Protein AF-A0A8H6E6Z1-F1 (afdb_monomer)

InterPro domains:
  IPR009770 2-oxoadipate dioxygenase/decarboxylase [PF07063] (102-275)
  IPR009770 2-oxoadipate dioxygenase/decarboxylase [SM01150] (1-277)

Secondary structure (DSSP, 8-state):
-----PPPGGGGS-TTEEEEEEE-SS-TTT---EEEEEEE-GGG-S-HHHHHHHHHHHHT---S-HHHHHHHHHHHHTTT---HHHHHHHHHHHHHHHSSSTT---S----EES-HHHHHHHHHHTT--B-SS-BSSPP-SS-BSEEEEEEE---EEEEEEES---TT-----EEEEEEE---EEEEEEE-BPBPGGGTTS-S-HHHIIIIIHHHS--SHHHHHHTT-B-EEEEESS--SS---PPSSSS-HHHHHHHTTSEEEEEPB--S--S------TT--

Organism: Petromyces alliaceus (NCBI:txid209559)

Foldseek 3Di:
DDPPPDDDLVVQDPPQKDKDKDADPPPCVPDLDMDIDIDGDLVPDPDPVSSVVVVVVLVPDDLADPLLVVLVVVCVVVVNDDDPVSVVVNVVRVVSSQPPDPHHHDQEDEDEDQDVVVVVVVCVVVVWAKFPDWFAEDDALADAAKIKTKTQDDKDKDKDFDDDPDDPDRPRPDIDIDIDRDDIYMYMYWGFYFDPVCVPPDLDRVVCVPPPVVPPDRDPVVCVVVSGTDKDKDQQADDPDDDDDDPDDDDPVVVCVVVSRIDMGGDIHSGDRSRDPPPPVPRD

Mean predicted aligned error: 11.63 Å

Radius of gyration: 24.93 Å; Cα contacts (8 Å, |Δi|>4): 374; chains: 1; bounding box: 57×52×81 Å

Solvent-accessible surface area (backbone atoms only — not comparable to full-atom values): 17312 Å² total; per-residue (Å²): 136,86,80,79,75,78,76,63,82,76,71,67,53,62,79,44,48,48,77,50,75,52,60,61,91,67,60,56,92,81,50,76,68,63,48,80,48,73,45,80,36,54,91,53,48,89,48,66,68,59,26,53,52,50,52,58,56,57,73,70,62,79,62,69,50,72,66,33,55,51,48,49,54,52,16,58,78,49,80,71,42,71,56,70,79,52,43,69,51,39,54,62,41,52,48,58,34,45,32,97,48,103,76,50,50,70,67,62,72,66,55,81,39,97,50,57,66,62,50,50,53,50,39,48,75,72,70,45,60,55,45,92,63,70,37,34,68,76,93,58,88,52,49,53,40,28,34,37,37,49,27,63,66,50,79,46,82,40,75,41,79,41,63,80,81,63,78,100,48,82,66,71,79,45,75,45,82,48,75,42,89,65,33,42,36,39,40,33,25,67,17,26,23,63,27,78,84,51,71,75,58,72,59,45,59,82,72,32,73,81,58,52,54,80,73,44,72,64,42,69,66,57,27,52,76,69,52,40,39,44,65,46,81,42,79,69,39,89,67,95,57,87,87,74,75,67,94,71,94,66,55,59,66,59,49,32,42,76,70,54,32,31,43,78,44,69,34,70,33,86,79,74,58,79,31,53,68,76,83,66,91,79,71,121

Structure (mmCIF, N/CA/C/O backbone):
data_AF-A0A8H6E6Z1-F1
#
_entry.id   AF-A0A8H6E6Z1-F1
#
loop_
_atom_site.group_PDB
_atom_site.id
_atom_site.type_symbol
_atom_site.label_atom_id
_atom_site.label_alt_id
_atom_site.label_comp_id
_atom_site.label_asym_id
_atom_site.label_entity_id
_atom_site.label_seq_id
_atom_site.pdbx_PDB_ins_code
_atom_site.Cartn_x
_atom_site.Cartn_y
_atom_site.Cartn_z
_atom_site.occupancy
_atom_site.B_iso_or_equiv
_atom_site.auth_seq_id
_atom_site.auth_comp_id
_atom_site.auth_asym_id
_atom_site.auth_atom_id
_atom_site.pdbx_PDB_model_num
ATOM 1 N N . MET A 1 1 ? 30.946 -24.256 22.483 1.00 32.03 1 MET A N 1
ATOM 2 C CA . MET A 1 1 ? 30.643 -22.814 22.398 1.00 32.03 1 MET A CA 1
ATOM 3 C C . MET A 1 1 ? 30.241 -22.565 20.961 1.00 32.03 1 MET A C 1
ATOM 5 O O . MET A 1 1 ? 31.092 -22.250 20.144 1.00 32.03 1 MET A O 1
ATOM 9 N N . ASP A 1 2 ? 28.977 -22.847 20.652 1.00 25.08 2 ASP A N 1
ATOM 10 C CA . ASP A 1 2 ? 28.393 -22.553 19.344 1.00 25.08 2 ASP A CA 1
ATOM 11 C C . ASP A 1 2 ? 28.058 -21.068 19.312 1.00 25.08 2 ASP A C 1
ATOM 13 O O . ASP A 1 2 ? 27.151 -20.603 20.000 1.00 25.08 2 ASP A O 1
ATOM 17 N N . THR A 1 3 ? 28.838 -20.306 18.557 1.00 25.09 3 THR A N 1
ATOM 18 C CA . THR A 1 3 ? 28.500 -18.933 18.203 1.00 25.09 3 THR A CA 1
ATOM 19 C C . THR A 1 3 ? 27.601 -18.981 16.979 1.00 25.09 3 THR A C 1
ATOM 21 O O . THR A 1 3 ? 28.071 -18.890 15.846 1.00 25.09 3 THR A O 1
ATOM 24 N N . THR A 1 4 ? 26.302 -19.153 17.212 1.00 27.05 4 THR A N 1
ATOM 25 C CA . THR A 1 4 ? 25.271 -18.868 16.217 1.00 27.05 4 THR A CA 1
ATOM 26 C C . THR A 1 4 ? 25.337 -17.371 15.930 1.00 27.05 4 THR A C 1
ATOM 28 O O . THR A 1 4 ? 24.936 -16.542 16.746 1.00 27.05 4 THR A O 1
ATOM 31 N N . THR A 1 5 ? 25.934 -17.007 14.801 1.00 26.91 5 THR A N 1
ATOM 32 C CA . THR A 1 5 ? 25.917 -15.644 14.282 1.00 26.91 5 THR A CA 1
ATOM 33 C C . THR A 1 5 ? 24.474 -15.302 13.936 1.00 26.91 5 THR A 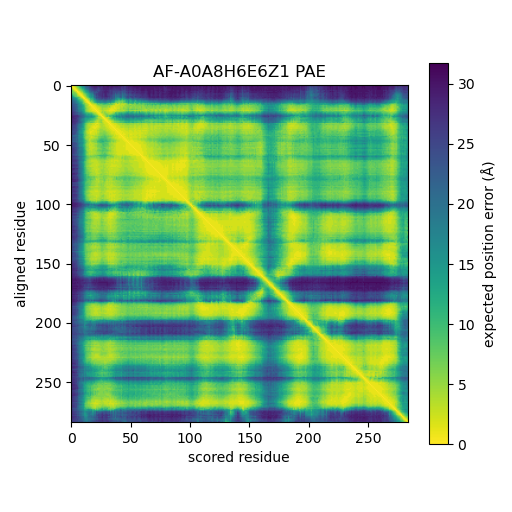C 1
ATOM 35 O O . THR A 1 5 ? 23.902 -15.825 12.982 1.00 26.91 5 THR A O 1
ATOM 38 N N . ALA A 1 6 ? 23.860 -14.460 14.770 1.00 26.92 6 ALA A N 1
ATOM 39 C CA . ALA A 1 6 ? 22.572 -13.854 14.484 1.00 26.92 6 ALA A CA 1
ATOM 40 C C . ALA A 1 6 ? 22.682 -13.126 13.140 1.00 26.92 6 ALA A C 1
ATOM 42 O O . ALA A 1 6 ? 23.500 -12.220 12.976 1.00 26.92 6 ALA A O 1
ATOM 43 N N . THR A 1 7 ? 21.907 -13.580 12.163 1.00 27.55 7 THR A N 1
ATOM 44 C CA . THR A 1 7 ? 21.779 -12.923 10.868 1.00 27.55 7 THR A CA 1
ATOM 45 C C . THR A 1 7 ? 21.080 -11.592 11.116 1.00 27.55 7 THR A C 1
ATOM 47 O O . THR A 1 7 ? 19.976 -11.556 11.653 1.00 27.55 7 THR A O 1
ATOM 50 N N . ASP A 1 8 ? 21.772 -10.498 10.805 1.00 26.42 8 ASP A N 1
ATOM 51 C CA . ASP A 1 8 ? 21.254 -9.138 10.919 1.00 26.42 8 ASP A CA 1
ATOM 52 C C . ASP A 1 8 ? 19.953 -9.013 10.092 1.00 26.42 8 ASP A C 1
ATOM 54 O O . ASP A 1 8 ? 19.973 -9.320 8.891 1.00 26.42 8 ASP A O 1
ATOM 58 N N . PRO A 1 9 ? 18.821 -8.589 10.690 1.00 31.62 9 PRO A N 1
ATOM 59 C CA . PRO A 1 9 ? 17.546 -8.418 9.988 1.00 31.62 9 PRO A CA 1
ATOM 60 C C . PRO A 1 9 ? 17.603 -7.390 8.842 1.00 31.62 9 PRO A C 1
ATOM 62 O O . PRO A 1 9 ? 16.693 -7.334 8.023 1.00 31.62 9 PRO A O 1
ATOM 65 N N . SER A 1 10 ? 18.701 -6.637 8.693 1.00 29.88 10 SER A N 1
ATOM 66 C CA . SER A 1 10 ? 18.950 -5.794 7.514 1.00 29.88 10 SER A CA 1
ATOM 67 C C . SER A 1 10 ? 19.144 -6.569 6.191 1.00 29.88 10 SER A C 1
ATOM 69 O O . SER A 1 10 ? 19.159 -5.962 5.119 1.00 29.88 10 SER A O 1
ATOM 71 N N . THR A 1 11 ? 19.257 -7.903 6.235 1.00 29.70 11 THR A N 1
ATOM 72 C CA . THR A 1 11 ? 19.534 -8.765 5.066 1.00 29.70 11 THR A CA 1
ATOM 73 C C . THR A 1 11 ? 18.322 -9.106 4.186 1.00 29.70 11 THR A C 1
ATOM 75 O O . THR A 1 11 ? 18.491 -9.757 3.156 1.00 29.70 11 THR A O 1
ATOM 78 N N . LEU A 1 12 ? 17.113 -8.641 4.524 1.00 39.03 12 LEU A N 1
ATOM 79 C CA . LEU A 1 12 ? 15.903 -8.833 3.701 1.00 39.03 12 LEU A CA 1
ATOM 80 C C . LEU A 1 12 ? 15.691 -7.752 2.626 1.00 39.03 12 LEU A C 1
ATOM 82 O O . LEU A 1 12 ? 14.763 -7.839 1.822 1.00 39.03 12 LEU A O 1
ATOM 86 N N . VAL A 1 13 ? 16.570 -6.751 2.565 1.00 47.69 13 VAL A N 1
ATOM 87 C CA . VAL A 1 13 ? 16.571 -5.738 1.506 1.00 47.69 13 VAL A CA 1
ATOM 88 C C . VAL A 1 13 ? 17.561 -6.172 0.432 1.00 47.69 13 VAL A C 1
ATOM 90 O O . VAL A 1 13 ? 18.745 -6.330 0.719 1.00 47.69 13 VAL A O 1
ATOM 93 N N . ASP A 1 14 ? 17.088 -6.352 -0.805 1.00 54.38 14 ASP A N 1
ATOM 94 C CA . ASP A 1 14 ? 17.967 -6.525 -1.966 1.00 54.38 14 ASP A CA 1
ATOM 95 C C . ASP A 1 14 ? 19.017 -5.397 -1.962 1.00 54.38 14 ASP A C 1
ATOM 97 O O . ASP A 1 14 ? 18.650 -4.228 -2.134 1.00 54.38 14 ASP A O 1
ATOM 101 N N . PRO A 1 15 ? 20.315 -5.701 -1.754 1.00 60.53 15 PRO A N 1
ATOM 102 C CA . PRO A 1 15 ? 21.340 -4.676 -1.622 1.00 60.53 15 PRO A CA 1
ATOM 103 C C . PRO A 1 15 ? 21.461 -3.823 -2.889 1.00 60.53 15 PRO A C 1
ATOM 105 O O . PRO A 1 15 ? 21.969 -2.704 -2.803 1.00 60.53 15 PRO A O 1
ATOM 108 N N . GLY A 1 16 ? 20.976 -4.321 -4.034 1.00 67.38 16 GLY A N 1
ATOM 109 C CA . GLY A 1 16 ? 20.945 -3.643 -5.324 1.00 67.38 16 GLY A CA 1
ATOM 110 C C . GLY A 1 16 ? 19.930 -2.506 -5.446 1.00 67.38 16 GLY A C 1
ATOM 111 O O . GLY A 1 16 ? 19.985 -1.758 -6.425 1.00 67.38 16 GLY A O 1
ATOM 112 N N . THR A 1 17 ? 19.010 -2.332 -4.489 1.00 74.31 17 THR A N 1
ATOM 113 C CA . THR A 1 17 ? 17.952 -1.317 -4.591 1.00 74.31 17 THR A CA 1
ATOM 114 C C . THR A 1 17 ? 17.630 -0.618 -3.267 1.00 74.31 17 THR A C 1
ATOM 116 O O . THR A 1 17 ? 17.913 -1.109 -2.179 1.00 74.31 17 THR A O 1
ATOM 119 N N . LEU A 1 18 ? 17.050 0.582 -3.357 1.00 77.50 18 LEU A N 1
ATOM 120 C CA . LEU A 1 18 ? 16.461 1.309 -2.229 1.00 77.50 18 LEU A CA 1
ATOM 121 C C . LEU A 1 18 ? 14.990 1.586 -2.540 1.00 77.50 18 LEU A C 1
ATOM 123 O O . LEU A 1 18 ? 14.684 2.120 -3.602 1.00 77.50 18 LEU A O 1
ATOM 127 N N . ARG A 1 19 ? 14.075 1.263 -1.624 1.00 79.44 19 ARG A N 1
ATOM 128 C CA . ARG A 1 19 ? 12.631 1.431 -1.841 1.00 79.44 19 ARG A CA 1
ATOM 129 C C . ARG A 1 19 ? 12.027 2.431 -0.862 1.00 79.44 19 ARG A C 1
ATOM 131 O O . ARG A 1 19 ? 12.362 2.428 0.317 1.00 79.44 19 ARG A O 1
ATOM 138 N N . THR A 1 20 ? 11.105 3.253 -1.353 1.00 84.25 20 THR A N 1
ATOM 139 C CA . THR A 1 20 ? 10.290 4.169 -0.544 1.00 84.25 20 THR A CA 1
ATOM 140 C C . THR A 1 20 ? 8.842 4.195 -1.034 1.00 84.25 20 THR A C 1
ATOM 142 O O . THR A 1 20 ? 8.556 3.781 -2.160 1.00 84.25 20 THR A O 1
ATOM 145 N N . LYS A 1 21 ? 7.916 4.656 -0.187 1.00 84.25 21 LYS A N 1
ATOM 146 C CA . LYS A 1 21 ? 6.491 4.800 -0.504 1.00 84.25 21 LYS A CA 1
ATOM 147 C C . LYS A 1 21 ? 6.108 6.274 -0.484 1.00 84.25 21 LYS A C 1
ATOM 149 O O . LYS A 1 21 ? 6.324 6.954 0.514 1.00 84.25 21 LYS A O 1
ATOM 154 N N . PHE A 1 22 ? 5.497 6.748 -1.563 1.00 85.69 22 PHE A N 1
ATOM 155 C CA . PHE A 1 22 ? 4.847 8.053 -1.611 1.00 85.69 22 PHE A CA 1
ATOM 156 C C . PHE A 1 22 ? 3.350 7.862 -1.393 1.00 85.69 22 PHE A C 1
ATOM 158 O O . PHE A 1 22 ? 2.691 7.184 -2.179 1.00 85.69 22 PHE A O 1
ATOM 165 N N . ALA A 1 23 ? 2.820 8.439 -0.319 1.00 83.00 23 ALA A N 1
ATOM 166 C CA . ALA A 1 23 ? 1.405 8.410 0.026 1.00 83.00 23 ALA A CA 1
ATOM 167 C C . ALA A 1 23 ? 1.025 9.709 0.749 1.00 83.00 23 ALA A C 1
ATOM 169 O O . ALA A 1 23 ? 1.883 10.410 1.292 1.00 83.00 23 ALA A O 1
ATOM 170 N N . LEU A 1 24 ? -0.267 10.026 0.773 1.00 77.31 24 LEU A N 1
ATOM 171 C CA . LEU A 1 24 ? -0.782 11.120 1.587 1.00 77.31 24 LEU A CA 1
ATOM 172 C C . LEU A 1 24 ? -0.700 10.743 3.072 1.00 77.31 24 LEU A C 1
ATOM 174 O O . LEU A 1 24 ? -1.382 9.832 3.525 1.00 77.31 24 LEU A O 1
ATOM 178 N N . ALA A 1 25 ? 0.099 11.480 3.846 1.00 64.88 25 ALA A N 1
ATOM 179 C CA . ALA A 1 25 ? 0.181 11.294 5.299 1.00 64.88 25 ALA A CA 1
ATOM 180 C C . ALA A 1 25 ? -1.074 11.803 6.040 1.00 64.88 25 ALA A C 1
ATOM 182 O O . ALA A 1 25 ? -1.327 11.434 7.184 1.00 64.88 25 ALA A O 1
ATOM 183 N N . MET A 1 26 ? -1.863 12.666 5.394 1.00 55.38 26 MET A N 1
ATOM 184 C CA . MET A 1 26 ? -3.112 13.227 5.910 1.00 55.38 26 MET A CA 1
ATOM 185 C C . MET A 1 26 ? -4.202 13.059 4.849 1.00 55.38 26 MET A C 1
ATOM 187 O O . MET A 1 26 ? -3.923 13.249 3.670 1.00 55.38 26 MET A O 1
ATOM 191 N N . ARG A 1 27 ? -5.448 12.790 5.267 1.00 60.03 27 ARG A N 1
ATOM 192 C CA . ARG A 1 27 ? -6.620 12.539 4.394 1.00 60.03 27 ARG A CA 1
ATOM 193 C C . ARG A 1 27 ? -6.685 11.159 3.716 1.00 60.03 27 ARG A C 1
ATOM 195 O O . ARG A 1 27 ? -7.208 11.032 2.608 1.00 60.03 27 ARG A O 1
ATOM 202 N N . LEU A 1 28 ? -6.209 10.119 4.401 1.00 66.31 28 LEU A N 1
ATOM 203 C CA . LEU A 1 28 ? -6.384 8.720 3.982 1.00 66.31 28 LEU A CA 1
ATOM 204 C C . LEU A 1 28 ? -7.870 8.334 3.811 1.00 66.31 28 LEU A C 1
ATOM 206 O O . LEU A 1 28 ? -8.196 7.454 3.026 1.00 66.31 28 LEU A O 1
ATOM 210 N N . ASP A 1 29 ? -8.789 9.046 4.469 1.00 71.38 29 ASP A N 1
ATOM 211 C CA . ASP A 1 29 ? -10.240 8.897 4.304 1.00 71.38 29 ASP A CA 1
ATOM 212 C C . ASP A 1 29 ? -10.750 9.277 2.903 1.00 71.38 29 ASP A C 1
ATOM 214 O O . ASP A 1 29 ? -11.837 8.854 2.513 1.00 71.38 29 ASP A O 1
ATOM 218 N N . ARG A 1 30 ? -9.986 10.071 2.137 1.00 73.69 30 ARG A N 1
ATOM 219 C CA . ARG A 1 30 ? -10.388 10.547 0.803 1.00 73.69 30 ARG A CA 1
ATOM 220 C C . ARG A 1 30 ? -9.691 9.829 -0.339 1.00 73.69 30 ARG A C 1
ATOM 222 O O . ARG A 1 30 ? -10.307 9.620 -1.380 1.00 73.69 30 ARG A O 1
ATOM 229 N N . ASN A 1 31 ? -8.404 9.526 -0.184 1.00 77.00 31 ASN A N 1
ATOM 230 C CA . ASN A 1 31 ? -7.631 8.846 -1.212 1.00 77.00 31 ASN A CA 1
ATOM 231 C C . ASN A 1 31 ? -6.457 8.082 -0.589 1.00 77.00 31 ASN A C 1
ATOM 233 O O . ASN A 1 31 ? -5.573 8.680 0.021 1.00 77.00 31 ASN A O 1
ATOM 237 N N . LEU A 1 32 ? -6.453 6.765 -0.789 1.00 81.44 32 LEU A N 1
ATOM 238 C CA . LEU A 1 32 ? -5.420 5.838 -0.314 1.00 81.44 32 LEU A CA 1
ATOM 239 C C . LEU A 1 32 ? -4.363 5.530 -1.386 1.00 81.44 32 LEU A C 1
ATOM 241 O O . LEU A 1 32 ? -3.563 4.607 -1.234 1.00 81.44 32 LEU A O 1
ATOM 245 N N . PHE A 1 33 ? -4.369 6.270 -2.497 1.00 86.00 33 PHE A N 1
ATOM 246 C CA . PHE A 1 33 ? -3.405 6.075 -3.566 1.00 86.00 33 PHE A CA 1
ATOM 247 C C . PHE A 1 33 ? -1.984 6.263 -3.044 1.00 86.00 33 PHE A C 1
ATOM 249 O O . PHE A 1 33 ? -1.645 7.257 -2.396 1.00 86.00 33 PHE A O 1
ATOM 256 N N . CYS A 1 34 ? -1.146 5.289 -3.368 1.00 86.06 34 CYS A N 1
ATOM 257 C CA . CYS A 1 34 ? 0.246 5.283 -2.996 1.00 86.06 34 CYS A CA 1
ATOM 258 C C . CYS A 1 34 ? 1.096 4.728 -4.133 1.00 86.06 34 CYS A C 1
ATOM 260 O O . CYS A 1 34 ? 0.664 3.869 -4.900 1.00 86.06 34 CYS A O 1
ATOM 262 N N . VAL A 1 35 ? 2.328 5.218 -4.221 1.00 86.56 35 VAL A N 1
ATOM 263 C CA . VAL A 1 35 ? 3.301 4.778 -5.219 1.00 86.56 35 VAL A CA 1
ATOM 264 C C . VAL A 1 35 ? 4.519 4.235 -4.500 1.00 86.56 35 VAL A C 1
ATOM 266 O O . VAL A 1 35 ? 5.172 4.931 -3.723 1.00 86.56 35 VAL A O 1
ATOM 269 N N . SER A 1 36 ? 4.820 2.968 -4.766 1.00 84.25 36 SER A N 1
ATOM 270 C CA . SER A 1 36 ? 6.080 2.357 -4.363 1.00 84.25 36 SER A CA 1
ATOM 271 C C . SER A 1 36 ? 7.155 2.730 -5.375 1.00 84.25 36 SER A C 1
ATOM 273 O O . SER A 1 36 ? 7.056 2.331 -6.532 1.00 84.25 36 SER A O 1
ATOM 275 N N . THR A 1 37 ? 8.195 3.434 -4.943 1.00 84.19 37 THR A N 1
ATOM 276 C CA . THR A 1 37 ? 9.298 3.843 -5.816 1.00 84.19 37 THR A CA 1
ATOM 277 C C . THR A 1 37 ? 10.575 3.137 -5.396 1.00 84.19 37 THR A C 1
ATOM 279 O O . THR A 1 37 ? 10.998 3.235 -4.243 1.00 84.19 37 THR A O 1
ATOM 282 N N . THR A 1 38 ? 11.197 2.443 -6.345 1.00 83.12 38 THR A N 1
ATOM 283 C CA . THR A 1 38 ? 12.466 1.740 -6.152 1.00 83.12 38 THR A CA 1
ATOM 284 C C . THR A 1 38 ? 13.560 2.438 -6.950 1.00 83.12 38 THR A C 1
ATOM 286 O O . THR A 1 38 ? 13.439 2.615 -8.160 1.00 83.12 38 THR A O 1
ATOM 289 N N . LEU A 1 39 ? 14.633 2.823 -6.269 1.00 85.38 39 LEU A N 1
ATOM 290 C CA . LEU A 1 39 ? 15.848 3.365 -6.855 1.00 85.38 39 LEU A CA 1
ATOM 291 C C . LEU A 1 39 ? 16.867 2.236 -7.030 1.00 85.38 39 LEU A C 1
ATOM 293 O O . LEU A 1 39 ? 17.264 1.596 -6.054 1.00 85.38 39 LEU A O 1
ATOM 297 N N . LEU A 1 40 ? 17.297 2.005 -8.271 1.00 85.56 40 LEU A N 1
ATOM 298 C CA . LEU A 1 40 ? 18.421 1.120 -8.570 1.00 85.56 40 LEU A CA 1
ATOM 299 C C . LEU A 1 40 ? 19.713 1.702 -7.985 1.00 85.56 40 LEU A C 1
ATOM 301 O O . LEU A 1 40 ? 19.942 2.908 -8.083 1.00 85.56 40 LEU A O 1
ATOM 305 N N . ARG A 1 41 ? 20.568 0.839 -7.431 1.00 87.75 41 ARG A N 1
ATOM 306 C CA . ARG A 1 41 ? 21.891 1.174 -6.894 1.00 87.75 41 ARG A CA 1
ATOM 307 C C . ARG A 1 41 ? 22.993 0.518 -7.735 1.00 87.75 41 ARG A C 1
ATOM 309 O O . ARG A 1 41 ? 23.452 -0.572 -7.390 1.00 87.75 41 ARG A O 1
ATOM 316 N N . PRO A 1 42 ? 23.426 1.126 -8.858 1.00 87.88 42 PRO A N 1
ATOM 317 C CA . PRO A 1 42 ? 24.420 0.518 -9.746 1.00 87.88 42 PRO A CA 1
ATOM 318 C C . PRO A 1 42 ? 25.734 0.154 -9.040 1.00 87.88 42 PRO A C 1
ATOM 320 O O . PRO A 1 42 ? 26.401 -0.809 -9.417 1.00 87.88 42 PRO A O 1
ATOM 323 N N . GLU A 1 43 ? 26.104 0.876 -7.980 1.00 86.75 43 GLU A N 1
ATOM 324 C CA . GLU A 1 43 ? 27.294 0.604 -7.169 1.00 86.75 43 GLU A CA 1
ATOM 325 C C . GLU A 1 43 ? 27.254 -0.746 -6.434 1.00 86.75 43 GLU A C 1
ATOM 327 O O . GLU A 1 43 ? 28.278 -1.201 -5.931 1.00 86.75 43 GLU A O 1
ATOM 332 N N . LYS A 1 44 ? 26.083 -1.387 -6.384 1.00 88.75 44 LYS A N 1
ATOM 333 C CA . LYS A 1 44 ? 25.843 -2.689 -5.754 1.00 88.75 44 LYS A CA 1
ATOM 334 C C . LYS A 1 44 ? 25.751 -3.841 -6.756 1.00 88.75 44 LYS A C 1
ATOM 336 O O . LYS A 1 44 ? 25.576 -4.976 -6.338 1.00 88.75 44 LYS A O 1
ATOM 341 N N . LEU A 1 45 ? 25.879 -3.563 -8.056 1.00 86.00 45 LEU A N 1
ATOM 342 C CA . LEU A 1 45 ? 26.003 -4.598 -9.084 1.00 86.00 45 LEU A CA 1
ATOM 343 C C . LEU A 1 45 ? 27.396 -5.228 -9.023 1.00 86.00 45 LEU A C 1
ATOM 345 O O . LEU A 1 45 ? 28.380 -4.494 -8.950 1.00 86.00 45 LEU A O 1
ATOM 349 N N . ASP A 1 46 ? 27.491 -6.554 -9.112 1.00 87.69 46 ASP A N 1
ATOM 350 C CA . ASP A 1 46 ? 28.778 -7.263 -9.032 1.00 87.69 46 ASP A CA 1
ATOM 351 C C . ASP A 1 46 ? 29.665 -7.038 -10.270 1.00 87.69 46 ASP A C 1
ATOM 353 O O . ASP A 1 46 ? 30.881 -6.896 -10.152 1.00 87.69 46 ASP A O 1
ATOM 357 N N . SER A 1 47 ? 29.068 -6.959 -11.467 1.00 91.69 47 SER A N 1
ATOM 358 C CA . SER A 1 47 ? 29.796 -6.714 -12.722 1.00 91.69 47 SER A CA 1
ATOM 359 C C . SER A 1 47 ? 30.052 -5.222 -12.941 1.00 91.69 47 SER A C 1
ATOM 361 O O . SER A 1 47 ? 29.132 -4.397 -12.926 1.00 91.69 47 SER A O 1
ATOM 363 N N . ASN A 1 48 ? 31.315 -4.885 -13.210 1.00 90.12 48 ASN A N 1
ATOM 364 C CA . ASN A 1 48 ? 31.722 -3.525 -13.559 1.00 90.12 48 ASN A CA 1
ATOM 365 C C . ASN A 1 48 ? 31.138 -3.100 -14.912 1.00 90.12 48 ASN A C 1
ATOM 367 O O . ASN A 1 48 ? 30.642 -1.984 -15.041 1.00 90.12 48 ASN A O 1
ATOM 371 N N . GLU A 1 49 ? 31.117 -4.009 -15.884 1.00 90.12 49 GLU A N 1
ATOM 372 C CA . GLU A 1 49 ? 30.564 -3.781 -17.219 1.00 90.12 49 GLU A CA 1
ATOM 373 C C . GLU A 1 49 ? 29.062 -3.475 -17.139 1.00 90.12 49 GLU A C 1
ATOM 375 O O . GLU A 1 49 ? 28.581 -2.508 -17.730 1.00 90.12 49 GLU A O 1
ATOM 380 N N . ALA A 1 50 ? 28.317 -4.254 -16.344 1.00 87.31 50 ALA A N 1
ATOM 381 C CA . ALA A 1 50 ? 26.894 -4.022 -16.108 1.00 87.31 50 ALA A CA 1
ATOM 382 C C . ALA A 1 50 ? 26.636 -2.683 -15.400 1.00 87.31 50 ALA A C 1
ATOM 384 O O . ALA A 1 50 ? 25.663 -1.990 -15.717 1.00 87.31 50 ALA A O 1
ATOM 385 N N . ARG A 1 51 ? 27.512 -2.293 -14.464 1.00 90.56 51 ARG A N 1
ATOM 386 C CA . ARG A 1 51 ? 27.433 -1.003 -13.768 1.00 90.56 51 ARG A CA 1
ATOM 387 C C . ARG A 1 51 ? 27.632 0.170 -14.720 1.00 90.56 51 ARG A C 1
ATOM 389 O O . ARG A 1 51 ? 26.806 1.083 -14.728 1.00 90.56 51 ARG A O 1
ATOM 396 N N . GLU A 1 52 ? 28.690 0.141 -15.524 1.00 91.38 52 GLU A N 1
ATOM 397 C CA . GLU A 1 52 ? 28.978 1.190 -16.507 1.00 91.38 52 GLU A CA 1
ATOM 398 C C . GLU A 1 52 ? 27.863 1.299 -17.546 1.00 91.38 52 GLU A C 1
ATOM 400 O O . GLU A 1 52 ? 27.371 2.397 -17.818 1.00 91.38 52 GLU A O 1
ATOM 405 N N . LEU A 1 53 ? 27.395 0.162 -18.069 1.00 88.19 53 LEU A N 1
ATOM 406 C CA . LEU A 1 53 ? 26.272 0.126 -19.001 1.00 88.19 53 LEU A CA 1
ATOM 407 C C . LEU A 1 53 ? 25.005 0.730 -18.380 1.00 88.19 53 LEU A C 1
ATOM 409 O O . LEU A 1 53 ? 24.354 1.567 -19.006 1.00 88.19 53 LEU A O 1
ATOM 413 N N . SER A 1 54 ? 24.678 0.359 -17.138 1.00 87.75 54 SER A N 1
ATOM 414 C CA . SER A 1 54 ? 23.506 0.883 -16.426 1.00 87.75 54 SER A CA 1
ATOM 415 C C . SER A 1 54 ? 23.577 2.399 -16.255 1.00 87.75 54 SER A C 1
ATOM 417 O O . SER A 1 54 ? 22.612 3.096 -16.568 1.00 87.75 54 SER A O 1
ATOM 419 N N . LEU A 1 55 ? 24.720 2.928 -15.808 1.00 90.81 55 LEU A N 1
ATOM 420 C CA . LEU A 1 55 ? 24.918 4.370 -15.632 1.00 90.81 55 LEU A CA 1
ATOM 421 C C . LEU A 1 55 ? 24.813 5.127 -16.963 1.00 90.81 55 LEU A C 1
ATOM 423 O O . LEU A 1 55 ? 24.132 6.151 -17.028 1.00 90.81 55 LEU A O 1
ATOM 427 N N . ASN A 1 56 ? 25.411 4.594 -18.032 1.00 89.12 56 ASN A N 1
ATOM 428 C CA . ASN A 1 56 ? 25.340 5.185 -19.369 1.00 89.12 56 ASN A CA 1
ATOM 429 C C . ASN A 1 56 ? 23.903 5.232 -19.910 1.00 89.12 56 ASN A C 1
ATOM 431 O O . ASN A 1 56 ? 23.497 6.235 -20.499 1.00 89.12 56 ASN A O 1
ATOM 435 N N . LEU A 1 57 ? 23.117 4.172 -19.700 1.00 85.94 57 LEU A N 1
ATOM 436 C CA . LEU A 1 57 ? 21.712 4.131 -20.115 1.00 85.94 57 LEU A CA 1
ATOM 437 C C . LEU A 1 57 ? 20.842 5.078 -19.283 1.00 85.94 57 LEU A C 1
ATOM 439 O O . LEU A 1 57 ? 20.007 5.786 -19.844 1.00 85.94 57 LEU A O 1
ATOM 443 N N . LEU A 1 58 ? 21.047 5.126 -17.962 1.00 87.50 58 LEU A N 1
ATOM 444 C CA . LEU A 1 58 ? 20.309 6.020 -17.066 1.00 87.50 58 LEU A CA 1
ATOM 445 C C . LEU A 1 58 ? 20.576 7.496 -17.385 1.00 87.50 58 LEU A C 1
ATOM 447 O O . LEU A 1 58 ? 19.631 8.280 -17.429 1.00 87.50 58 LEU A O 1
ATOM 451 N N . ALA A 1 59 ? 21.827 7.865 -17.680 1.00 89.00 59 ALA A N 1
ATOM 452 C CA . ALA A 1 59 ? 22.209 9.241 -18.005 1.00 89.00 59 ALA A CA 1
ATOM 453 C C . ALA A 1 59 ? 21.541 9.780 -19.283 1.00 89.00 59 ALA A C 1
ATOM 455 O O . ALA A 1 59 ? 21.356 10.987 -19.423 1.00 89.00 59 ALA A O 1
ATOM 456 N N . LYS A 1 60 ? 21.159 8.895 -20.213 1.00 85.56 60 LYS A N 1
ATOM 457 C CA . LYS A 1 60 ? 20.496 9.262 -21.474 1.00 85.56 60 LYS A CA 1
ATOM 458 C C . LYS A 1 60 ? 18.969 9.360 -21.358 1.00 85.56 60 LYS A C 1
ATOM 460 O O . LYS A 1 60 ? 18.318 9.796 -22.308 1.00 85.56 60 LYS A O 1
ATOM 465 N N . ARG A 1 61 ? 18.365 8.943 -20.238 1.00 83.56 61 ARG A N 1
ATOM 466 C CA . ARG A 1 61 ? 16.900 8.900 -20.100 1.00 83.56 61 ARG A CA 1
ATOM 467 C C . ARG A 1 61 ? 16.307 10.273 -19.788 1.00 83.56 61 ARG A C 1
ATOM 469 O O . ARG A 1 61 ? 16.718 10.951 -18.854 1.00 83.56 61 ARG A O 1
ATOM 476 N N . LYS A 1 62 ? 15.232 10.612 -20.504 1.00 85.69 62 LYS A N 1
ATOM 477 C CA . LYS A 1 62 ? 14.331 11.728 -20.194 1.00 85.69 62 LYS A CA 1
ATOM 478 C C . LYS A 1 62 ? 12.931 11.176 -19.932 1.00 85.69 62 LYS A C 1
ATOM 480 O O . LYS A 1 62 ? 12.216 10.841 -20.867 1.00 85.69 62 LYS A O 1
ATOM 485 N N . ILE A 1 63 ? 12.571 11.038 -18.656 1.00 88.12 63 ILE A N 1
ATOM 486 C CA . ILE A 1 63 ? 11.332 10.353 -18.232 1.00 88.12 63 ILE A CA 1
ATOM 487 C C . ILE A 1 63 ? 10.149 11.302 -17.989 1.00 88.12 63 ILE A C 1
ATOM 489 O O . ILE A 1 63 ? 9.011 10.862 -17.838 1.00 88.12 63 ILE A O 1
ATOM 493 N N . PHE A 1 64 ? 10.414 12.607 -17.955 1.00 91.88 64 PHE A N 1
ATOM 494 C CA . PHE A 1 64 ? 9.413 13.651 -17.762 1.00 91.88 64 PHE A CA 1
ATOM 495 C C . PHE A 1 64 ? 9.289 14.482 -19.036 1.00 91.88 64 PHE A C 1
ATOM 497 O O . PHE A 1 64 ? 10.298 14.863 -19.640 1.00 91.88 64 PHE A O 1
ATOM 504 N N . THR A 1 65 ? 8.055 14.775 -19.444 1.00 93.00 65 THR A N 1
ATOM 505 C CA . THR A 1 65 ? 7.810 15.680 -20.570 1.00 93.00 65 THR A CA 1
ATOM 506 C C . THR A 1 65 ? 8.194 17.109 -20.187 1.00 93.00 65 THR A C 1
ATOM 508 O O . THR A 1 65 ? 8.137 17.493 -19.016 1.00 93.00 65 THR A O 1
ATOM 511 N N . ASP A 1 66 ? 8.561 17.933 -21.171 1.00 95.75 66 ASP A N 1
ATOM 512 C CA . ASP A 1 66 ? 8.859 19.348 -20.908 1.00 95.75 66 ASP A CA 1
ATOM 513 C C . ASP A 1 66 ? 7.646 20.073 -20.315 1.00 95.75 66 ASP A C 1
ATOM 515 O O . ASP A 1 66 ? 7.795 20.923 -19.437 1.00 95.75 66 ASP A O 1
ATOM 519 N N . LYS A 1 67 ? 6.435 19.672 -20.730 1.00 96.50 67 LYS A N 1
ATOM 520 C CA . LYS A 1 67 ? 5.193 20.233 -20.201 1.00 96.50 67 LYS A CA 1
ATOM 521 C C . LYS A 1 67 ? 4.965 19.862 -18.738 1.00 96.50 67 LYS A C 1
ATOM 523 O O . LYS A 1 67 ? 4.568 20.725 -17.960 1.00 96.50 67 LYS A O 1
ATOM 528 N N . LEU A 1 68 ? 5.258 18.623 -18.342 1.00 96.19 68 LEU A N 1
ATOM 529 C CA . LEU A 1 68 ? 5.192 18.209 -16.940 1.00 96.19 68 LEU A CA 1
ATOM 530 C C . LEU A 1 68 ? 6.155 19.027 -16.073 1.00 96.19 68 LEU A C 1
ATOM 532 O O . LEU A 1 68 ? 5.760 19.534 -15.026 1.00 96.19 68 LEU A O 1
ATOM 536 N N . LEU A 1 69 ? 7.399 19.205 -16.530 1.00 96.75 69 LEU A N 1
ATOM 537 C CA . LEU A 1 69 ? 8.395 20.012 -15.818 1.00 96.75 69 LEU A CA 1
ATOM 538 C C . LEU A 1 69 ? 7.968 21.484 -15.699 1.00 96.75 69 LEU A C 1
ATOM 540 O O . LEU A 1 69 ? 8.217 22.114 -14.674 1.00 96.75 69 LEU A O 1
ATOM 544 N N . GLU A 1 70 ? 7.308 22.040 -16.718 1.00 97.12 70 GLU A N 1
ATOM 545 C CA . GLU A 1 70 ? 6.705 23.376 -16.646 1.00 97.12 70 GLU A CA 1
ATOM 546 C C . GLU A 1 70 ? 5.603 23.439 -15.577 1.00 97.12 70 GLU A C 1
ATOM 548 O O . GLU A 1 70 ? 5.607 24.349 -14.750 1.00 97.12 70 GLU A O 1
ATOM 553 N N . MET A 1 71 ? 4.690 22.461 -15.549 1.00 97.25 71 MET A N 1
ATOM 554 C CA . MET A 1 71 ? 3.609 22.425 -14.556 1.00 97.25 71 MET A CA 1
ATOM 555 C C . MET A 1 71 ? 4.141 22.284 -13.127 1.00 97.25 71 MET A C 1
ATOM 557 O O . MET A 1 71 ? 3.628 22.949 -12.229 1.00 97.25 71 MET A O 1
ATOM 561 N N . LEU A 1 72 ? 5.196 21.489 -12.917 1.00 96.38 72 LEU A N 1
ATOM 562 C CA . LEU A 1 72 ? 5.858 21.369 -11.615 1.00 96.38 72 LEU A CA 1
ATOM 563 C C . LEU A 1 72 ? 6.454 22.705 -11.157 1.00 96.38 72 LEU A C 1
ATOM 565 O O . LEU A 1 72 ? 6.199 23.118 -10.031 1.00 96.38 72 LEU A O 1
ATOM 569 N N . LYS A 1 73 ? 7.142 23.437 -12.044 1.00 97.06 73 LYS A N 1
ATOM 570 C CA . LYS A 1 73 ? 7.664 24.781 -11.728 1.00 97.06 73 LYS A CA 1
ATOM 571 C C . LYS A 1 73 ? 6.553 25.757 -11.348 1.00 97.06 73 LYS A C 1
ATOM 573 O O . LYS A 1 73 ? 6.718 26.557 -10.429 1.00 97.06 73 LYS A O 1
ATOM 578 N N . ILE A 1 74 ? 5.419 25.705 -12.052 1.00 96.25 74 ILE A N 1
ATOM 579 C CA . ILE A 1 74 ? 4.251 26.525 -11.713 1.00 96.25 74 ILE A CA 1
ATOM 580 C C . ILE A 1 74 ? 3.721 26.145 -10.331 1.00 96.25 74 ILE A C 1
ATOM 582 O O . ILE A 1 74 ? 3.448 27.040 -9.536 1.00 96.25 74 ILE A O 1
ATOM 586 N N . ALA A 1 75 ? 3.583 24.848 -10.045 1.00 96.25 75 ALA A N 1
ATOM 587 C CA . ALA A 1 75 ? 3.104 24.374 -8.754 1.00 96.25 75 ALA A CA 1
ATOM 588 C C . ALA A 1 75 ? 4.036 24.820 -7.621 1.00 96.25 75 ALA A C 1
ATOM 590 O O . ALA A 1 75 ? 3.565 25.374 -6.635 1.00 96.25 75 ALA A O 1
ATOM 591 N N . GLU A 1 76 ? 5.353 24.654 -7.771 1.00 96.56 76 GLU A N 1
ATOM 592 C CA . GLU A 1 76 ? 6.363 25.084 -6.793 1.00 96.56 76 GLU A CA 1
ATOM 593 C C . GLU A 1 76 ? 6.292 26.591 -6.518 1.00 96.56 76 GLU A C 1
ATOM 595 O O . GLU A 1 76 ? 6.268 27.008 -5.359 1.00 96.56 76 GLU A O 1
ATOM 600 N N . ALA A 1 77 ? 6.160 27.409 -7.568 1.00 96.38 77 ALA A N 1
ATOM 601 C CA . ALA A 1 77 ? 5.970 28.855 -7.437 1.00 96.38 77 ALA A CA 1
ATOM 602 C C . ALA A 1 77 ? 4.635 29.241 -6.763 1.00 96.38 77 ALA A C 1
ATOM 604 O O . ALA A 1 77 ? 4.478 30.376 -6.318 1.00 96.38 77 ALA A O 1
ATOM 605 N N . GLN A 1 78 ? 3.679 28.310 -6.690 1.00 95.00 78 GLN A N 1
ATOM 606 C CA . GLN A 1 78 ? 2.359 28.461 -6.069 1.00 95.00 78 GLN A CA 1
ATOM 607 C C . GLN A 1 78 ? 2.214 27.610 -4.792 1.00 95.00 78 GLN A C 1
ATOM 609 O O . GLN A 1 78 ? 1.105 27.206 -4.436 1.00 95.00 78 GLN A O 1
ATOM 614 N N . GLU A 1 79 ? 3.323 27.324 -4.096 1.00 93.81 79 GLU A N 1
ATOM 615 C CA . GLU A 1 79 ? 3.355 26.537 -2.849 1.00 93.81 79 GLU A CA 1
ATOM 616 C C . GLU A 1 79 ? 2.746 25.127 -2.989 1.00 93.81 79 GLU A C 1
ATOM 618 O O . GLU A 1 79 ? 2.009 24.645 -2.127 1.00 93.81 79 GLU A O 1
ATOM 623 N N . GLY A 1 80 ? 3.018 24.463 -4.110 1.00 92.12 80 GLY A N 1
ATOM 624 C CA . GLY A 1 80 ? 2.521 23.121 -4.417 1.00 92.12 80 GLY A CA 1
ATOM 625 C C . GLY A 1 80 ? 1.062 23.075 -4.877 1.00 92.12 80 GLY A C 1
ATOM 626 O O . GLY A 1 80 ? 0.457 22.003 -4.860 1.00 92.12 80 GLY A O 1
ATOM 627 N N . ARG A 1 81 ? 0.472 24.211 -5.271 1.00 93.69 81 ARG A N 1
ATOM 628 C CA . ARG A 1 81 ? -0.927 24.290 -5.720 1.00 93.69 81 ARG A CA 1
ATOM 629 C C . ARG A 1 81 ? -1.027 24.507 -7.226 1.00 93.69 81 ARG A C 1
ATOM 631 O O . ARG A 1 81 ? -0.206 25.184 -7.832 1.00 93.69 81 ARG A O 1
ATOM 638 N N . LEU A 1 82 ? -2.081 23.958 -7.821 1.00 95.75 82 LEU A N 1
ATOM 639 C CA . LEU A 1 82 ? -2.472 24.194 -9.209 1.00 95.75 82 LEU A CA 1
ATOM 640 C C . LEU A 1 82 ? -3.961 24.546 -9.252 1.00 95.75 82 LEU A C 1
ATOM 642 O O . LEU A 1 82 ? -4.740 24.054 -8.436 1.00 95.75 82 LEU A O 1
ATOM 646 N N . SER A 1 83 ? -4.354 25.397 -10.202 1.00 96.12 83 SER A N 1
ATOM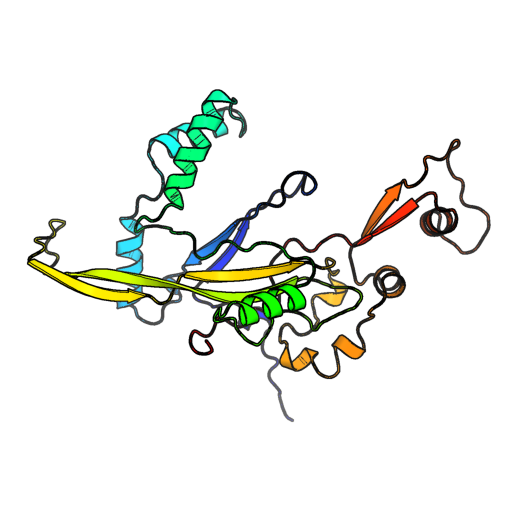 647 C CA . SER A 1 83 ? -5.768 25.582 -10.540 1.00 96.12 83 SER A CA 1
ATOM 648 C C . SER A 1 83 ? -6.319 24.330 -11.221 1.00 96.12 83 SER A C 1
ATOM 650 O O . SER A 1 83 ? -5.557 23.535 -11.770 1.00 96.12 83 SER A O 1
ATOM 652 N N . GLU A 1 84 ? -7.642 24.180 -11.227 1.00 96.19 84 GLU A N 1
ATOM 653 C CA . GLU A 1 84 ? -8.331 23.059 -11.878 1.00 96.19 84 GLU A CA 1
ATOM 654 C C . GLU A 1 84 ? -7.932 22.921 -13.356 1.00 96.19 84 GLU A C 1
ATOM 656 O O . GLU A 1 84 ? -7.450 21.870 -13.764 1.00 96.19 84 GLU A O 1
ATOM 661 N N . GLU A 1 85 ? -7.953 24.024 -14.110 1.00 96.31 85 GLU A N 1
ATOM 662 C CA . GLU A 1 85 ? -7.512 24.068 -15.514 1.00 96.31 85 GLU A CA 1
ATOM 663 C C . GLU A 1 85 ? -6.072 23.558 -15.714 1.00 96.31 85 GLU A C 1
ATOM 665 O O . GLU A 1 85 ? -5.756 22.893 -16.697 1.00 96.31 85 GLU A O 1
ATOM 670 N N . LYS A 1 86 ? -5.162 23.855 -14.775 1.00 95.50 86 LYS A N 1
ATOM 671 C CA . LYS A 1 86 ? -3.774 23.372 -14.851 1.00 95.50 86 LYS A CA 1
ATOM 672 C C . LYS A 1 86 ? -3.653 21.920 -14.404 1.00 95.50 86 LYS A C 1
ATOM 674 O O . LYS A 1 86 ? -2.786 21.210 -14.909 1.00 95.50 86 LYS A O 1
ATOM 679 N N . ALA A 1 87 ? -4.500 21.472 -13.479 1.00 94.94 87 ALA A N 1
ATOM 680 C CA . ALA A 1 87 ? -4.555 20.081 -13.050 1.00 94.94 87 ALA A CA 1
ATOM 681 C C . ALA A 1 87 ? -5.003 1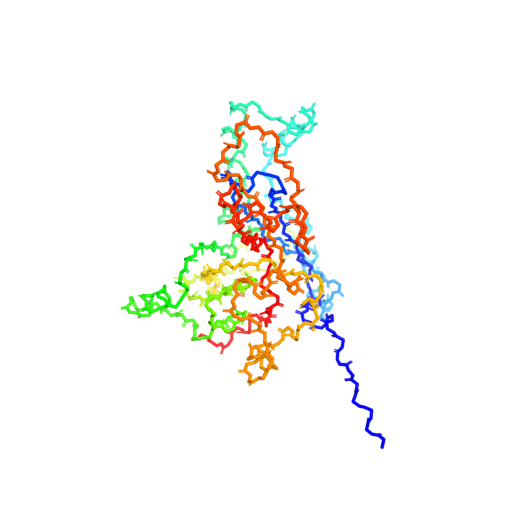9.158 -14.197 1.00 94.94 87 ALA A C 1
ATOM 683 O O . ALA A 1 87 ? -4.420 18.085 -14.366 1.00 94.94 87 ALA A O 1
ATOM 684 N N . GLU A 1 88 ? -5.944 19.612 -15.035 1.00 96.38 88 GLU A N 1
ATOM 685 C CA . GLU A 1 88 ? -6.377 18.902 -16.250 1.00 96.38 88 GLU A CA 1
ATOM 686 C C . GLU A 1 88 ? -5.242 18.688 -17.264 1.00 96.38 88 GLU A C 1
ATOM 688 O O . GLU A 1 88 ? -5.273 17.727 -18.028 1.00 96.38 88 GLU A O 1
ATOM 693 N N . VAL A 1 89 ? -4.206 19.535 -17.244 1.00 96.44 89 VAL A N 1
ATOM 694 C CA . VAL A 1 89 ? -2.984 19.357 -18.049 1.00 96.44 89 VAL A CA 1
ATOM 695 C C . VAL A 1 89 ? -1.942 18.522 -17.304 1.00 96.44 89 VAL A C 1
ATOM 697 O O . VAL A 1 89 ? -1.321 17.631 -17.881 1.00 96.44 89 VAL A O 1
ATOM 700 N N . PHE A 1 90 ? -1.742 18.795 -16.015 1.00 96.62 90 PHE A N 1
ATOM 701 C CA . PHE A 1 90 ? -0.736 18.133 -15.190 1.00 96.62 90 PHE A CA 1
ATOM 702 C C . PHE A 1 90 ? -0.954 16.620 -15.103 1.00 96.62 90 PHE A C 1
ATOM 704 O O . PHE A 1 90 ? 0.001 15.866 -15.279 1.00 96.62 90 PHE A O 1
ATOM 711 N N . VAL A 1 91 ? -2.191 16.168 -14.863 1.00 94.62 91 VAL A N 1
ATOM 712 C CA . VAL A 1 91 ? -2.489 14.741 -14.659 1.00 94.62 91 VAL A CA 1
ATOM 713 C C . VAL A 1 91 ? -2.166 13.907 -15.911 1.00 94.62 91 VAL A C 1
ATOM 715 O O . VAL A 1 91 ? -1.386 12.961 -15.784 1.00 94.62 91 VAL A O 1
ATOM 718 N N . PRO A 1 92 ? -2.654 14.234 -17.126 1.00 94.12 92 PRO A N 1
ATOM 719 C CA . PRO A 1 92 ? -2.277 13.500 -18.334 1.00 94.12 92 PRO A CA 1
ATOM 720 C C . PRO A 1 92 ? -0.778 13.548 -18.646 1.00 94.12 92 PRO A C 1
ATOM 722 O O . PRO A 1 92 ? -0.216 12.542 -19.072 1.00 94.12 92 PRO A O 1
ATOM 725 N N . GLU A 1 93 ? -0.110 14.686 -18.429 1.00 94.12 93 GLU A N 1
ATOM 726 C CA . GLU A 1 93 ? 1.340 14.796 -18.642 1.00 94.12 93 GLU A CA 1
ATOM 727 C C . GLU A 1 93 ? 2.142 13.946 -17.646 1.00 94.12 93 GLU A C 1
ATOM 729 O O . GLU A 1 93 ? 3.115 13.305 -18.040 1.00 94.12 93 GLU A O 1
ATOM 734 N N . ALA A 1 94 ? 1.711 13.873 -16.382 1.00 92.19 94 ALA A N 1
ATOM 735 C CA . ALA A 1 94 ? 2.303 12.995 -15.373 1.00 92.19 94 ALA A CA 1
ATOM 736 C C . ALA A 1 94 ? 2.084 11.512 -15.706 1.00 92.19 94 ALA A C 1
ATOM 738 O O . ALA A 1 94 ? 3.000 10.702 -15.571 1.00 92.19 94 ALA A O 1
ATOM 739 N N . LEU A 1 95 ? 0.896 11.150 -16.204 1.00 90.38 95 LEU A N 1
ATOM 740 C CA . LEU A 1 95 ? 0.595 9.776 -16.617 1.00 90.38 95 LEU A CA 1
ATOM 741 C C . LEU A 1 95 ? 1.500 9.288 -17.755 1.00 90.38 95 LEU A C 1
ATOM 743 O O . LEU A 1 95 ? 1.804 8.098 -17.808 1.00 90.38 95 LEU A O 1
ATOM 747 N N . LYS A 1 96 ? 2.000 10.178 -18.624 1.00 88.81 96 LYS A N 1
ATOM 748 C CA . LYS A 1 96 ? 2.955 9.802 -19.683 1.00 88.81 96 LYS A CA 1
ATOM 749 C C . LYS A 1 96 ? 4.259 9.230 -19.128 1.00 88.81 96 LYS A C 1
ATOM 751 O O . LYS A 1 96 ? 4.812 8.333 -19.758 1.00 88.81 96 LYS A O 1
ATOM 756 N N . THR A 1 97 ? 4.714 9.666 -17.950 1.00 86.75 97 THR A N 1
ATOM 757 C CA . THR A 1 97 ? 5.916 9.108 -17.300 1.00 86.75 97 THR A CA 1
ATOM 758 C C . THR A 1 97 ? 5.775 7.620 -16.998 1.00 86.75 97 THR A C 1
ATOM 760 O O . THR A 1 97 ? 6.752 6.884 -17.113 1.00 86.75 97 THR A O 1
ATOM 763 N N . PHE A 1 98 ? 4.564 7.185 -16.648 1.00 82.69 98 PHE A N 1
ATOM 764 C CA . PHE A 1 98 ? 4.267 5.798 -16.289 1.00 82.69 98 PHE A CA 1
ATOM 765 C C . PHE A 1 98 ? 3.601 5.007 -17.417 1.00 82.69 98 PHE A C 1
ATOM 767 O O . PHE A 1 98 ? 3.353 3.807 -17.282 1.00 82.69 98 PHE A O 1
ATOM 774 N N . SER A 1 99 ? 3.290 5.680 -18.527 1.00 74.06 99 SER A N 1
ATOM 775 C CA . SER A 1 99 ? 2.801 5.029 -19.733 1.00 74.06 99 SER A CA 1
ATOM 776 C C . SER A 1 99 ? 3.838 4.039 -20.257 1.00 74.06 99 SER A C 1
ATOM 778 O O . SER A 1 99 ? 5.017 4.098 -19.903 1.00 74.06 99 SER A O 1
ATOM 780 N N . TRP A 1 100 ? 3.384 3.117 -21.102 1.00 58.78 100 TRP A N 1
ATOM 781 C CA . TRP A 1 100 ? 4.216 2.093 -21.720 1.00 58.78 100 TRP A CA 1
ATOM 782 C C . TRP A 1 100 ? 5.209 2.713 -22.720 1.00 58.78 100 TRP A C 1
ATOM 784 O O . TRP A 1 100 ? 5.050 2.652 -23.936 1.00 58.78 100 TRP A O 1
ATOM 794 N N . GLN A 1 101 ? 6.226 3.385 -22.192 1.00 57.75 101 GLN A N 1
ATOM 795 C CA . GLN A 1 101 ? 7.411 3.844 -22.899 1.00 57.75 101 GLN A CA 1
ATOM 796 C C . GLN A 1 101 ? 8.637 3.224 -22.223 1.00 57.75 101 GLN A C 1
ATOM 798 O O . GLN A 1 101 ? 8.616 2.886 -21.039 1.00 57.75 101 GLN A O 1
ATOM 803 N N . GLN A 1 102 ? 9.723 3.064 -22.980 1.00 55.81 102 GLN A N 1
ATOM 804 C CA . GLN A 1 102 ? 10.939 2.309 -22.626 1.00 55.81 102 GLN A CA 1
ATOM 805 C C . GLN A 1 102 ? 11.731 2.835 -21.399 1.00 55.81 102 GLN A C 1
ATOM 807 O O . GLN A 1 102 ? 12.877 2.436 -21.178 1.00 55.81 102 GLN A O 1
ATOM 812 N N . SER A 1 103 ? 11.169 3.740 -20.594 1.00 57.88 103 SER A N 1
ATOM 813 C CA . SER A 1 103 ? 11.882 4.483 -19.557 1.00 57.88 103 SER A CA 1
ATOM 814 C C . SER A 1 103 ? 11.488 4.155 -18.111 1.00 57.88 103 SER A C 1
ATOM 816 O O . SER A 1 103 ? 12.400 3.993 -17.299 1.00 57.88 103 SER A O 1
ATOM 818 N N . ALA 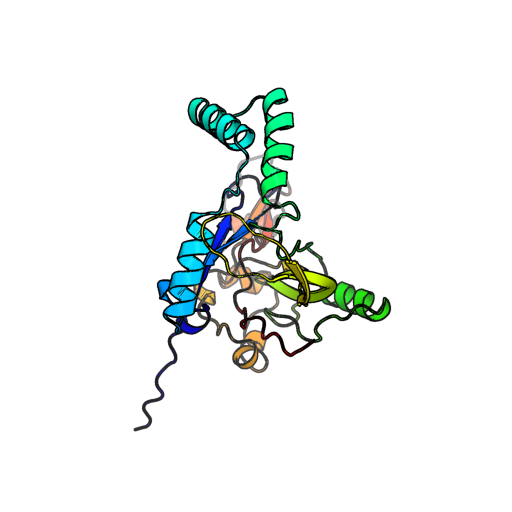A 1 104 ? 10.194 4.076 -17.765 1.00 58.50 104 ALA A N 1
ATOM 819 C CA . ALA A 1 104 ? 9.721 3.894 -16.378 1.00 58.50 104 ALA A CA 1
ATOM 820 C C . ALA A 1 104 ? 8.268 3.360 -16.294 1.00 58.50 104 ALA A C 1
ATOM 822 O O . ALA A 1 104 ? 7.405 3.974 -15.670 1.00 58.50 104 ALA A O 1
ATOM 823 N N . HIS A 1 105 ? 7.987 2.228 -16.944 1.00 63.56 105 HIS A N 1
ATOM 824 C CA . HIS A 1 1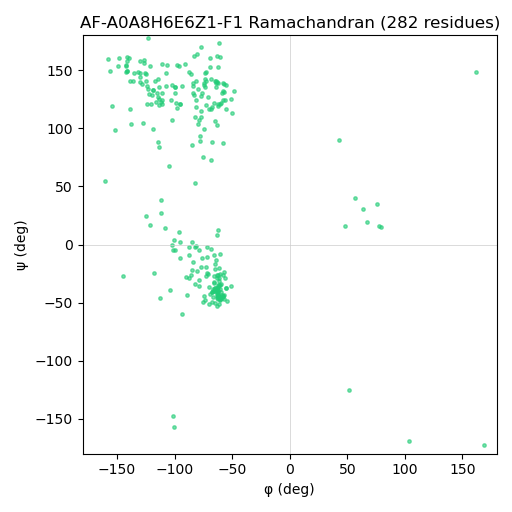05 ? 6.657 1.606 -16.931 1.00 63.56 105 HIS A CA 1
ATOM 825 C C . HIS A 1 105 ? 6.218 1.177 -15.518 1.00 63.56 105 HIS A C 1
ATOM 827 O O . HIS A 1 105 ? 7.049 0.861 -14.659 1.00 63.56 105 HIS A O 1
ATOM 833 N N . PHE A 1 106 ? 4.901 1.129 -15.282 1.00 62.28 106 PHE A N 1
ATOM 834 C CA . PHE A 1 106 ? 4.352 0.500 -14.079 1.00 62.28 106 PHE A CA 1
ATOM 835 C C . PHE A 1 106 ? 4.785 -0.963 -13.997 1.00 62.28 106 PHE A C 1
ATOM 837 O O . PHE A 1 106 ? 4.635 -1.709 -14.958 1.00 62.28 106 PHE A O 1
ATOM 844 N N . ASN A 1 107 ? 5.263 -1.383 -12.828 1.00 72.38 107 ASN A N 1
ATOM 845 C CA . ASN A 1 107 ? 5.532 -2.796 -12.577 1.00 72.38 107 ASN A CA 1
ATOM 846 C C . ASN A 1 107 ? 4.212 -3.561 -12.355 1.00 72.38 107 ASN A C 1
ATOM 848 O O . ASN A 1 107 ? 3.953 -4.566 -13.005 1.00 72.38 107 ASN A O 1
ATOM 852 N N . HIS A 1 108 ? 3.349 -3.037 -11.480 1.00 75.94 108 HIS A N 1
ATOM 853 C CA . HIS A 1 108 ? 2.008 -3.555 -11.210 1.00 75.94 108 HIS A CA 1
ATOM 854 C C . HIS A 1 108 ? 1.112 -2.469 -10.599 1.00 75.94 108 HIS A C 1
ATOM 856 O O . HIS A 1 108 ? 1.603 -1.499 -10.017 1.00 75.94 108 HIS A O 1
ATOM 862 N N . LEU A 1 109 ? -0.205 -2.663 -10.702 1.00 82.50 109 LEU A N 1
ATOM 863 C CA . LEU A 1 109 ? -1.219 -1.947 -9.929 1.00 82.50 109 LEU A CA 1
ATOM 864 C C . LEU A 1 109 ? -1.910 -2.948 -9.004 1.00 82.50 109 LEU A C 1
ATOM 866 O O . LEU A 1 109 ? -2.503 -3.915 -9.481 1.00 82.50 109 LEU A O 1
ATOM 870 N N . THR A 1 110 ? -1.828 -2.707 -7.699 1.00 84.69 110 THR A N 1
ATOM 871 C CA . THR A 1 110 ? -2.319 -3.634 -6.675 1.00 84.69 110 THR A CA 1
ATOM 872 C C . THR A 1 110 ? -3.660 -3.146 -6.122 1.00 84.69 110 THR A C 1
ATOM 874 O O . THR A 1 110 ? -3.683 -2.162 -5.379 1.00 84.69 110 THR A O 1
ATOM 877 N N . PRO A 1 111 ? -4.800 -3.780 -6.457 1.00 89.31 111 PRO A N 1
ATOM 878 C CA . PRO A 1 111 ? -6.059 -3.495 -5.786 1.00 89.31 111 PRO A CA 1
ATOM 879 C C . PRO A 1 111 ? -6.092 -4.096 -4.375 1.00 89.31 111 PRO A C 1
ATOM 881 O O . PRO A 1 111 ? -5.570 -5.188 -4.124 1.00 89.31 111 PRO A O 1
ATOM 884 N N . ARG A 1 112 ? -6.795 -3.405 -3.471 1.00 91.38 112 ARG A N 1
ATOM 885 C CA . ARG A 1 112 ? -7.103 -3.894 -2.124 1.00 91.38 112 ARG A CA 1
ATOM 886 C C . ARG A 1 112 ? -8.344 -4.789 -2.145 1.00 91.38 112 ARG A C 1
ATOM 888 O O . ARG A 1 112 ? -9.393 -4.379 -2.640 1.00 91.38 112 ARG A O 1
ATOM 895 N N . THR A 1 113 ? -8.246 -5.970 -1.542 1.00 92.69 113 THR A N 1
ATOM 896 C CA . THR A 1 113 ? -9.368 -6.870 -1.237 1.00 92.69 113 THR A CA 1
ATOM 897 C C . THR A 1 113 ? -9.613 -6.946 0.273 1.00 92.69 113 THR A C 1
ATOM 899 O O . THR A 1 113 ? -8.721 -6.676 1.078 1.00 92.69 113 THR A O 1
ATOM 902 N N . LEU A 1 114 ? -10.850 -7.279 0.650 1.00 90.69 114 LEU A N 1
ATOM 903 C CA . LEU A 1 114 ? -11.240 -7.543 2.040 1.00 90.69 114 LEU A CA 1
ATOM 904 C C . LEU A 1 114 ? -10.978 -8.993 2.461 1.00 90.69 114 LEU A C 1
ATOM 906 O O . LEU A 1 114 ? -10.831 -9.245 3.649 1.00 90.69 114 LEU A O 1
ATOM 910 N N . ASP A 1 115 ? -10.967 -9.917 1.496 1.00 92.19 115 ASP A N 1
ATOM 911 C CA . ASP A 1 115 ? -10.661 -11.332 1.705 1.00 92.19 115 ASP A CA 1
ATOM 912 C C . ASP A 1 115 ? -9.761 -11.808 0.562 1.00 92.19 115 ASP A C 1
ATOM 914 O O . ASP A 1 115 ? -10.196 -12.000 -0.585 1.00 92.19 115 ASP A O 1
ATOM 918 N N . ILE A 1 116 ? -8.472 -11.950 0.865 1.00 91.38 116 ILE A N 1
ATOM 919 C CA . ILE A 1 116 ? -7.476 -12.380 -0.121 1.00 91.38 116 ILE A CA 1
ATOM 920 C C . ILE A 1 116 ? -7.616 -13.857 -0.502 1.00 91.38 116 ILE A C 1
ATOM 922 O O . ILE A 1 116 ? -7.284 -14.239 -1.625 1.00 91.38 116 ILE A O 1
ATOM 926 N N . THR A 1 117 ? -8.179 -14.682 0.382 1.00 91.81 117 THR A N 1
ATOM 927 C CA . THR A 1 117 ? -8.378 -16.119 0.140 1.00 91.81 117 THR A CA 1
ATOM 928 C C . THR A 1 117 ? -9.528 -16.340 -0.838 1.00 91.81 117 THR A C 1
ATOM 930 O O . THR A 1 117 ? -9.402 -17.100 -1.804 1.00 91.81 117 THR A O 1
ATOM 933 N N . ALA A 1 118 ? -10.638 -15.624 -0.641 1.00 92.69 118 ALA A N 1
ATOM 934 C CA . ALA A 1 118 ? -11.765 -15.642 -1.566 1.00 92.69 118 ALA A CA 1
ATOM 935 C C . ALA A 1 118 ? -11.371 -15.095 -2.947 1.00 92.69 118 ALA A C 1
ATOM 937 O O . ALA A 1 118 ? -11.762 -15.668 -3.969 1.00 92.69 118 ALA A O 1
ATOM 938 N N . ALA A 1 119 ? -10.569 -14.024 -2.991 1.00 92.19 119 ALA A N 1
ATOM 939 C CA . ALA A 1 119 ? -10.042 -13.478 -4.240 1.00 92.19 119 ALA A CA 1
ATOM 940 C C . ALA A 1 119 ? -9.162 -14.502 -4.978 1.00 92.19 119 ALA A C 1
ATOM 942 O O . ALA A 1 119 ? -9.435 -14.807 -6.140 1.00 92.19 119 ALA A O 1
ATOM 943 N N . GLN A 1 120 ? -8.181 -15.103 -4.293 1.00 90.25 120 GLN A N 1
ATOM 944 C CA . GLN A 1 120 ? -7.302 -16.126 -4.871 1.00 90.25 120 GLN A CA 1
ATOM 945 C C . GLN A 1 120 ? -8.098 -17.327 -5.403 1.00 90.25 120 GLN A C 1
ATOM 947 O O . GLN A 1 120 ? -7.870 -17.759 -6.532 1.00 90.25 120 GLN A O 1
ATOM 952 N N . THR A 1 121 ? -9.081 -17.815 -4.638 1.00 91.94 121 THR A N 1
ATOM 953 C CA . THR A 1 121 ? -9.947 -18.936 -5.047 1.00 91.94 121 THR A CA 1
ATOM 954 C C . THR A 1 121 ? -10.698 -18.619 -6.342 1.00 91.94 121 THR A C 1
ATOM 956 O O . THR A 1 121 ? -10.766 -19.447 -7.250 1.00 91.94 121 THR A O 1
ATOM 959 N N . ARG A 1 122 ? -11.244 -17.402 -6.466 1.00 92.56 122 ARG A N 1
ATOM 960 C CA . ARG A 1 122 ? -11.943 -16.970 -7.688 1.00 92.56 122 ARG A CA 1
ATOM 961 C C . ARG A 1 122 ? -10.998 -16.829 -8.875 1.00 92.56 122 ARG A C 1
ATOM 963 O O . ARG A 1 122 ? -11.361 -17.234 -9.973 1.00 92.56 122 ARG A O 1
ATOM 970 N N . MET A 1 123 ? -9.801 -16.288 -8.662 1.00 90.75 123 MET A N 1
ATOM 971 C CA . MET A 1 123 ? -8.790 -16.158 -9.715 1.00 90.75 123 MET A CA 1
ATOM 972 C C . MET A 1 123 ? -8.344 -17.529 -10.236 1.00 90.75 123 MET A C 1
ATOM 974 O O . MET A 1 123 ? -8.289 -17.736 -11.446 1.00 90.75 123 MET A O 1
ATOM 978 N N . GLN A 1 124 ? -8.104 -18.487 -9.336 1.00 89.88 124 GLN A N 1
ATOM 979 C CA . GLN A 1 124 ? -7.797 -19.874 -9.699 1.00 89.88 124 GLN A CA 1
ATOM 980 C C . GLN A 1 124 ? -8.956 -20.524 -10.467 1.00 89.88 124 GLN A C 1
ATOM 982 O O . GLN A 1 124 ? -8.734 -21.139 -11.507 1.00 89.88 124 GLN A O 1
ATOM 987 N N . GLY A 1 125 ? -10.199 -20.337 -10.007 1.00 91.88 125 GLY A N 1
ATOM 988 C CA . GLY A 1 125 ? -11.394 -20.819 -10.709 1.00 91.88 125 GLY A CA 1
ATOM 989 C C . GLY A 1 125 ? -11.593 -20.198 -12.098 1.00 91.88 125 GLY A C 1
ATOM 990 O O . GLY A 1 125 ? -12.184 -20.830 -12.969 1.00 91.88 125 GLY A O 1
ATOM 991 N N . ALA A 1 126 ? -11.066 -18.992 -12.324 1.00 91.31 126 ALA A N 1
ATOM 992 C CA . ALA A 1 126 ? -11.038 -18.322 -13.624 1.00 91.31 126 ALA A CA 1
ATOM 993 C C . ALA A 1 126 ? -9.835 -18.726 -14.504 1.00 91.31 126 ALA A C 1
ATOM 995 O O . ALA A 1 126 ? -9.681 -18.193 -15.601 1.00 91.31 126 ALA A O 1
ATOM 996 N N . GLY A 1 127 ? -8.981 -19.649 -14.045 1.00 89.00 127 GLY A N 1
ATOM 997 C CA . GLY A 1 127 ? -7.817 -20.131 -14.793 1.00 89.00 127 GLY A CA 1
ATOM 998 C C . GLY A 1 127 ? -6.599 -19.202 -14.756 1.00 89.00 127 GLY A C 1
ATOM 999 O O . GLY A 1 127 ? -5.688 -19.368 -15.562 1.00 89.00 127 GLY A O 1
ATOM 1000 N N . MET A 1 128 ? -6.557 -18.227 -13.842 1.00 87.19 128 MET A N 1
ATOM 1001 C CA . MET A 1 128 ? -5.392 -17.354 -13.685 1.00 87.19 128 MET A CA 1
ATOM 1002 C C . MET A 1 128 ? -4.240 -18.104 -13.002 1.00 87.19 128 MET A C 1
ATOM 1004 O O . MET A 1 128 ? -4.445 -18.808 -12.010 1.00 87.19 128 MET A O 1
ATOM 1008 N N . ALA A 1 129 ? -3.011 -17.900 -13.479 1.00 85.06 129 ALA A N 1
ATOM 1009 C CA . ALA A 1 129 ? -1.811 -18.439 -12.842 1.00 85.06 129 ALA A CA 1
ATOM 1010 C C . ALA A 1 129 ? -1.430 -17.588 -11.618 1.00 85.06 129 ALA A C 1
ATOM 1012 O O . ALA A 1 129 ? -0.692 -16.605 -11.716 1.00 85.06 129 ALA A O 1
ATOM 1013 N N . VAL A 1 130 ? -1.982 -17.950 -10.458 1.00 83.44 130 VAL A N 1
ATOM 1014 C CA . VAL A 1 130 ? -1.744 -17.275 -9.174 1.00 83.44 130 VAL A CA 1
ATOM 1015 C C . VAL A 1 130 ? -0.770 -18.083 -8.329 1.00 83.44 130 VAL A C 1
ATOM 1017 O O . VAL A 1 130 ? -0.918 -19.301 -8.213 1.00 83.44 130 VAL A O 1
ATOM 1020 N N . LYS A 1 131 ? 0.188 -17.411 -7.680 1.00 80.88 131 LYS A N 1
ATOM 1021 C CA . LYS A 1 131 ? 1.060 -18.067 -6.698 1.00 80.88 131 LYS A CA 1
ATOM 1022 C C . LYS A 1 131 ? 0.222 -18.713 -5.594 1.00 80.88 131 LYS A C 1
ATOM 1024 O O . LYS A 1 131 ? -0.737 -18.123 -5.099 1.00 80.88 131 LYS A O 1
ATOM 1029 N N . SER A 1 132 ? 0.607 -19.917 -5.183 1.00 73.50 132 SER A N 1
ATOM 1030 C CA . SER A 1 132 ? -0.107 -20.689 -4.158 1.00 73.50 132 SER A CA 1
ATOM 1031 C C . SER A 1 132 ? 0.060 -20.123 -2.745 1.00 73.50 132 SER A C 1
ATOM 1033 O O . SER A 1 132 ? -0.803 -20.334 -1.897 1.00 73.50 132 SER A O 1
ATOM 1035 N N . ARG A 1 133 ? 1.146 -19.385 -2.482 1.00 78.38 133 ARG A N 1
ATOM 1036 C CA . ARG A 1 133 ? 1.498 -18.862 -1.156 1.00 78.38 133 ARG A CA 1
ATOM 1037 C C . ARG A 1 133 ? 1.282 -17.352 -1.062 1.00 78.38 133 ARG A C 1
ATOM 1039 O O . ARG A 1 133 ? 1.703 -16.612 -1.947 1.00 78.38 133 ARG A O 1
ATOM 1046 N N . PHE A 1 134 ? 0.697 -16.919 0.054 1.00 82.88 134 PHE A N 1
ATOM 1047 C CA . PHE A 1 134 ? 0.645 -15.513 0.455 1.00 82.88 134 PHE A CA 1
ATOM 1048 C C . PHE A 1 134 ? 1.949 -15.085 1.128 1.00 82.88 134 PHE A C 1
ATOM 1050 O O . PHE A 1 134 ? 2.511 -15.826 1.936 1.00 82.88 134 PHE A O 1
ATOM 1057 N N . GLU A 1 135 ? 2.393 -13.870 0.831 1.00 81.44 135 GLU A N 1
ATOM 1058 C CA . GLU A 1 135 ? 3.373 -13.158 1.651 1.00 81.44 135 GLU A CA 1
ATOM 1059 C C . GLU A 1 135 ? 2.638 -12.425 2.781 1.00 81.44 135 GLU A C 1
ATOM 1061 O O . GLU A 1 135 ? 1.504 -11.981 2.587 1.00 81.44 135 GLU A O 1
ATOM 1066 N N . GLY A 1 136 ? 3.269 -12.298 3.950 1.00 79.44 136 GLY A N 1
ATOM 1067 C CA . GLY A 1 136 ? 2.680 -11.702 5.150 1.00 79.44 136 GLY A CA 1
ATOM 1068 C C . GLY A 1 136 ? 2.242 -12.734 6.202 1.00 79.44 136 GLY A C 1
ATOM 1069 O O . GLY A 1 136 ? 2.590 -13.915 6.106 1.00 79.44 136 GLY A O 1
ATOM 1070 N N . PRO A 1 137 ? 1.497 -12.301 7.238 1.00 80.56 137 PRO A N 1
ATOM 1071 C CA . PRO A 1 137 ? 1.036 -13.184 8.307 1.00 80.56 137 PRO A CA 1
ATOM 1072 C C . PRO A 1 137 ? 0.078 -14.281 7.795 1.00 80.56 137 PRO A C 1
ATOM 1074 O O . PRO A 1 137 ? -0.503 -14.153 6.709 1.00 80.56 137 PRO A O 1
ATOM 1077 N N . PRO A 1 138 ? -0.131 -15.363 8.572 1.00 82.50 138 PRO A N 1
ATOM 1078 C CA . PRO A 1 138 ? -1.183 -16.339 8.298 1.00 82.50 138 PRO A CA 1
ATOM 1079 C C . PRO A 1 138 ? -2.574 -15.689 8.356 1.00 82.50 138 PRO A C 1
ATOM 1081 O O . PRO A 1 138 ? -2.724 -14.525 8.723 1.00 82.50 138 PRO A O 1
ATOM 1084 N N . LEU A 1 139 ? -3.606 -16.448 7.983 1.00 85.44 139 LEU A N 1
ATOM 1085 C CA . LEU A 1 139 ? -4.990 -15.993 8.123 1.00 85.44 139 LEU A CA 1
ATOM 1086 C C . LEU A 1 139 ? -5.327 -15.793 9.609 1.00 85.44 139 LEU A C 1
ATOM 1088 O O . LEU A 1 139 ? -4.929 -16.600 10.448 1.00 85.44 139 LEU A O 1
ATOM 1092 N N . ARG A 1 140 ? -6.051 -14.713 9.910 1.00 87.19 140 ARG A N 1
ATOM 1093 C CA . ARG A 1 140 ? -6.371 -14.254 11.265 1.00 87.19 140 ARG A CA 1
ATOM 1094 C C . ARG A 1 140 ? -7.796 -13.716 11.328 1.00 87.19 140 ARG A C 1
ATOM 1096 O O . ARG A 1 140 ? -8.269 -13.148 10.344 1.00 87.19 140 ARG A O 1
ATOM 1103 N N . LYS A 1 141 ? -8.452 -13.846 12.485 1.00 91.50 141 LYS A N 1
ATOM 1104 C CA . LYS A 1 141 ? -9.728 -13.171 12.788 1.00 91.50 141 LYS A CA 1
ATOM 1105 C C . LYS A 1 141 ? -9.537 -11.654 12.836 1.00 91.50 141 LYS A C 1
ATOM 1107 O O . LYS A 1 141 ? -10.404 -10.913 12.377 1.00 91.50 141 LYS A O 1
ATOM 1112 N N . CYS A 1 142 ? -8.396 -11.210 13.359 1.00 91.94 142 CYS A N 1
ATOM 1113 C CA . CYS A 1 142 ? -7.983 -9.816 13.434 1.00 91.94 142 CYS A CA 1
ATOM 1114 C C . CYS A 1 142 ? -6.748 -9.624 12.535 1.00 91.94 142 CYS A C 1
ATOM 1116 O O . CYS A 1 142 ? -5.614 -9.798 12.997 1.00 91.94 142 CYS A O 1
ATOM 1118 N N . PRO A 1 143 ? -6.929 -9.317 11.231 1.00 91.69 143 PRO A N 1
ATOM 1119 C CA . PRO A 1 143 ? -5.813 -9.137 10.310 1.00 91.69 143 PRO A CA 1
ATOM 1120 C C . PRO A 1 143 ? -4.871 -8.030 10.786 1.00 91.69 143 PRO A C 1
ATOM 1122 O O . PRO A 1 143 ? -5.318 -6.961 11.203 1.00 91.69 143 PRO A O 1
ATOM 1125 N N . ILE A 1 144 ? -3.564 -8.254 10.660 1.00 88.38 144 ILE A N 1
ATOM 1126 C CA . ILE A 1 144 ? -2.516 -7.280 10.988 1.00 88.38 144 ILE A CA 1
ATOM 1127 C C . ILE A 1 144 ? -1.582 -7.088 9.798 1.00 88.38 144 ILE A C 1
ATOM 1129 O O . ILE A 1 144 ? -1.422 -7.988 8.973 1.00 88.38 144 ILE A O 1
ATOM 1133 N N . THR A 1 145 ? -0.907 -5.943 9.733 1.00 87.62 145 THR A N 1
ATOM 1134 C CA . THR A 1 145 ? 0.006 -5.581 8.639 1.00 87.62 145 THR A CA 1
ATOM 1135 C C . THR A 1 145 ? -0.675 -5.751 7.276 1.00 87.62 145 THR A C 1
ATOM 1137 O O . THR A 1 145 ? -1.756 -5.202 7.063 1.00 87.62 145 THR A O 1
ATOM 1140 N N . MET A 1 146 ? -0.093 -6.513 6.353 1.00 87.94 146 MET A N 1
ATOM 1141 C CA . MET A 1 146 ? -0.734 -6.831 5.085 1.00 87.94 146 MET A CA 1
ATOM 1142 C C . MET A 1 146 ? -0.318 -8.193 4.548 1.00 87.94 146 MET A C 1
ATOM 1144 O O . MET A 1 146 ? 0.796 -8.661 4.800 1.00 87.94 146 MET A O 1
ATOM 1148 N N . ARG A 1 147 ? -1.214 -8.780 3.757 1.00 87.56 147 ARG A N 1
ATOM 1149 C CA . ARG A 1 147 ? -0.990 -10.003 2.988 1.00 87.56 147 ARG A CA 1
ATOM 1150 C C . ARG A 1 147 ? -1.043 -9.674 1.506 1.00 87.56 147 ARG A C 1
ATOM 1152 O O . ARG A 1 147 ? -1.856 -8.846 1.099 1.00 87.56 147 ARG A O 1
ATOM 1159 N N . GLN A 1 148 ? -0.199 -10.311 0.706 1.00 87.50 148 GLN A N 1
ATOM 1160 C CA . GLN A 1 148 ? -0.170 -10.083 -0.740 1.00 87.50 148 GLN A CA 1
ATOM 1161 C C . GLN A 1 148 ? 0.080 -11.379 -1.519 1.00 87.50 148 GLN A C 1
ATOM 1163 O O . GLN A 1 148 ? 0.695 -12.319 -1.008 1.00 87.50 148 GLN A O 1
ATOM 1168 N N . ALA A 1 149 ? -0.400 -11.420 -2.762 1.00 84.81 149 ALA A N 1
ATOM 1169 C CA . ALA A 1 149 ? -0.111 -12.487 -3.720 1.00 84.81 149 ALA A CA 1
ATOM 1170 C C . ALA A 1 149 ? 0.137 -11.910 -5.112 1.00 84.81 149 ALA A C 1
ATOM 1172 O O . ALA A 1 149 ? -0.582 -11.014 -5.552 1.00 84.81 149 ALA A O 1
ATOM 1173 N N . SER A 1 150 ? 1.109 -12.477 -5.825 1.00 85.69 150 SER A N 1
ATOM 1174 C CA . SER A 1 150 ? 1.346 -12.174 -7.238 1.00 85.69 150 SER A CA 1
ATOM 1175 C C . SER A 1 150 ? 0.683 -13.205 -8.152 1.00 85.69 150 SER A C 1
ATOM 1177 O O . SER A 1 150 ? 0.531 -14.377 -7.792 1.00 85.69 150 SER A O 1
ATOM 1179 N N . PHE A 1 151 ? 0.355 -12.784 -9.366 1.00 84.50 151 PHE A N 1
ATOM 1180 C CA . PHE A 1 151 ? -0.170 -13.635 -10.430 1.00 84.50 151 PHE A CA 1
ATOM 1181 C C . PHE A 1 151 ? 0.395 -13.205 -11.783 1.00 84.50 151 PHE A C 1
ATOM 1183 O O . PHE A 1 151 ? 0.770 -12.048 -11.957 1.00 84.50 151 PHE A O 1
ATOM 1190 N N . LEU A 1 152 ? 0.466 -14.118 -12.749 1.00 81.56 152 LEU A N 1
ATOM 1191 C CA . LEU A 1 152 ? 0.853 -13.770 -14.117 1.00 81.56 152 LEU A CA 1
ATOM 1192 C C . LEU A 1 152 ? -0.300 -13.011 -14.788 1.00 81.56 152 LEU A C 1
ATOM 1194 O O . LEU A 1 152 ? -1.403 -13.551 -14.878 1.00 81.56 152 LEU A O 1
ATOM 1198 N N . ALA A 1 153 ? -0.063 -11.768 -15.221 1.00 77.06 153 ALA A N 1
ATOM 1199 C CA . ALA A 1 153 ? -1.090 -10.963 -15.882 1.00 77.06 153 ALA A CA 1
ATOM 1200 C C . ALA A 1 153 ? -1.007 -11.100 -17.406 1.00 77.06 153 ALA A C 1
ATOM 1202 O O . ALA A 1 153 ? -1.966 -11.554 -18.025 1.00 77.06 153 ALA A O 1
ATOM 1203 N N . LEU A 1 154 ? 0.133 -10.740 -18.004 1.00 74.00 154 LEU A N 1
ATOM 1204 C CA . LEU A 1 154 ? 0.389 -10.847 -19.444 1.00 74.00 154 LEU A CA 1
ATOM 1205 C C . LEU A 1 154 ? 1.850 -11.269 -19.668 1.00 74.00 154 LEU A C 1
ATOM 1207 O O . LEU A 1 154 ? 2.724 -10.939 -18.870 1.00 74.00 154 LEU A O 1
ATOM 1211 N N . GLU A 1 155 ? 2.124 -12.011 -20.740 1.00 67.50 155 GLU A N 1
ATOM 1212 C CA . GLU A 1 155 ? 3.487 -12.182 -21.258 1.00 67.50 155 GLU A CA 1
ATOM 1213 C C . GLU A 1 155 ? 3.663 -11.238 -22.442 1.00 67.50 155 GLU A C 1
ATOM 1215 O O . GLU A 1 155 ? 2.813 -11.205 -23.334 1.00 67.50 155 GLU A O 1
ATOM 1220 N N . GLU A 1 156 ? 4.752 -10.468 -22.454 1.00 67.06 156 GLU A N 1
ATOM 1221 C CA . GLU A 1 156 ? 4.947 -9.430 -23.463 1.00 67.06 156 GLU A CA 1
ATOM 1222 C C . GLU A 1 156 ? 6.253 -9.620 -24.253 1.00 67.06 156 GLU A C 1
ATOM 1224 O O . GLU A 1 156 ? 7.318 -9.874 -23.667 1.00 67.06 156 GLU A O 1
ATOM 1229 N N . PRO A 1 157 ? 6.200 -9.508 -25.595 1.00 69.19 157 PRO A N 1
ATOM 1230 C CA . PRO A 1 157 ? 7.385 -9.593 -26.434 1.00 69.19 157 PRO A CA 1
ATOM 1231 C C . PRO A 1 157 ? 8.233 -8.323 -26.297 1.00 69.19 157 PRO A C 1
ATOM 1233 O O . PRO A 1 157 ? 7.718 -7.205 -26.255 1.00 69.19 157 PRO A O 1
ATOM 1236 N N . VAL A 1 158 ? 9.556 -8.485 -26.279 1.00 72.50 158 VAL A N 1
ATOM 1237 C CA . VAL A 1 158 ? 10.521 -7.378 -26.246 1.00 72.50 158 VAL A CA 1
ATOM 1238 C C . VAL A 1 158 ? 11.463 -7.522 -27.429 1.00 72.50 158 VAL A C 1
ATOM 1240 O O . VAL A 1 158 ? 12.154 -8.523 -27.554 1.00 72.50 158 VAL A O 1
ATOM 1243 N N . SER A 1 159 ? 11.523 -6.522 -28.303 1.00 73.81 159 SER A N 1
ATOM 1244 C CA . SER A 1 159 ? 12.444 -6.522 -29.445 1.00 73.81 159 SER A CA 1
ATOM 1245 C C . SER A 1 159 ? 13.688 -5.684 -29.158 1.00 73.81 159 SER A C 1
ATOM 1247 O O . SER A 1 159 ? 13.584 -4.557 -28.671 1.00 73.81 159 SER A O 1
ATOM 1249 N N . PHE A 1 160 ? 14.859 -6.211 -29.513 1.00 75.25 160 PHE A N 1
ATOM 1250 C CA . PHE A 1 160 ? 16.144 -5.527 -29.399 1.00 75.25 160 PHE A CA 1
ATOM 1251 C C . PHE A 1 160 ? 16.698 -5.200 -30.791 1.00 75.25 160 PHE A C 1
ATOM 1253 O O . PHE A 1 160 ? 16.764 -6.089 -31.640 1.00 75.25 160 PHE A O 1
ATOM 1260 N N . PRO A 1 161 ? 17.122 -3.955 -31.061 1.00 69.94 161 PRO A N 1
ATOM 1261 C CA . PRO A 1 161 ? 17.819 -3.641 -32.300 1.00 69.94 161 PRO A CA 1
ATOM 1262 C C . PRO A 1 161 ? 19.207 -4.289 -32.321 1.00 69.94 161 PRO A C 1
ATOM 1264 O O . PRO A 1 161 ? 19.900 -4.332 -31.305 1.00 69.94 161 PRO A O 1
ATOM 1267 N N . THR A 1 162 ? 19.627 -4.764 -33.493 1.00 65.62 162 THR A N 1
ATOM 1268 C CA . THR A 1 162 ? 20.977 -5.291 -33.736 1.00 65.62 162 THR A CA 1
ATOM 1269 C C . THR A 1 162 ? 21.732 -4.417 -34.740 1.00 65.62 162 THR A C 1
ATOM 1271 O O . THR A 1 162 ? 21.208 -4.054 -35.794 1.00 65.62 162 THR A O 1
ATOM 1274 N N . GLY A 1 163 ? 22.960 -4.050 -34.361 1.00 57.66 163 GLY A N 1
ATOM 1275 C CA . GLY A 1 163 ? 23.888 -3.179 -35.090 1.00 57.66 163 GLY A CA 1
ATOM 1276 C C . GLY A 1 163 ? 24.977 -2.647 -34.147 1.00 57.66 163 GLY A C 1
ATOM 1277 O O . GLY A 1 163 ? 24.726 -2.488 -32.951 1.00 57.66 163 GLY A O 1
ATOM 1278 N N . GLN A 1 164 ? 26.200 -2.410 -34.639 1.00 49.50 164 GLN A N 1
ATOM 1279 C CA . GLN A 1 164 ? 27.243 -1.757 -33.838 1.00 49.50 164 GLN A CA 1
ATOM 1280 C C . GLN A 1 164 ? 26.820 -0.314 -33.550 1.00 49.50 164 GLN A C 1
ATOM 1282 O O . GLN A 1 164 ? 26.581 0.465 -34.466 1.00 49.50 164 GLN A O 1
ATOM 1287 N N . ALA A 1 165 ? 26.731 0.043 -32.270 1.00 50.16 165 ALA A N 1
ATOM 1288 C CA . ALA A 1 165 ? 26.475 1.413 -31.848 1.00 50.16 165 ALA A CA 1
ATOM 1289 C C . ALA A 1 165 ? 27.744 2.265 -32.027 1.00 50.16 165 ALA A C 1
ATOM 1291 O O . ALA A 1 165 ? 28.423 2.595 -31.055 1.00 50.16 165 ALA A O 1
ATOM 1292 N N . GLU A 1 166 ? 28.081 2.632 -33.262 1.00 42.16 166 GLU A N 1
ATOM 1293 C CA . GLU A 1 166 ? 28.973 3.766 -33.491 1.00 42.16 166 GLU A CA 1
ATOM 1294 C C . GLU A 1 166 ? 28.148 5.056 -33.424 1.00 42.16 166 GLU A C 1
ATOM 1296 O O . GLU A 1 166 ? 27.313 5.328 -34.276 1.00 42.16 166 GLU A O 1
ATOM 1301 N N . LYS A 1 167 ? 28.373 5.835 -32.357 1.00 46.16 167 LYS A N 1
ATOM 1302 C CA . LYS A 1 167 ? 27.945 7.237 -32.184 1.00 46.16 167 LYS A CA 1
ATOM 1303 C C . LYS A 1 167 ? 26.510 7.554 -32.635 1.00 46.16 167 LYS A C 1
ATOM 1305 O O . LYS A 1 167 ? 26.286 8.010 -33.749 1.00 46.16 167 LYS A O 1
ATOM 1310 N N . ASP A 1 168 ? 25.566 7.404 -31.704 1.00 48.72 168 ASP A N 1
ATOM 1311 C CA . ASP A 1 168 ? 24.228 8.032 -31.680 1.00 48.72 168 ASP A CA 1
ATOM 1312 C C . ASP A 1 168 ? 23.377 7.964 -32.972 1.00 48.72 168 ASP A C 1
ATOM 1314 O O . ASP A 1 168 ? 22.357 8.641 -33.088 1.00 48.72 168 ASP A O 1
ATOM 1318 N N . THR A 1 169 ? 23.726 7.086 -33.912 1.00 47.44 169 THR A N 1
ATOM 1319 C CA . THR A 1 169 ? 22.926 6.742 -35.086 1.00 47.44 169 THR A CA 1
ATOM 1320 C C . THR A 1 169 ? 22.794 5.228 -35.120 1.00 47.44 169 THR A C 1
ATOM 1322 O O . THR A 1 169 ? 23.742 4.498 -35.379 1.00 47.44 169 THR A O 1
ATOM 1325 N N . ILE A 1 170 ? 21.611 4.731 -34.755 1.00 51.00 170 ILE A N 1
ATOM 1326 C CA . ILE A 1 170 ? 21.308 3.305 -34.857 1.00 51.00 170 ILE A CA 1
ATOM 1327 C C . ILE A 1 170 ? 21.008 3.039 -36.333 1.00 51.00 170 ILE A C 1
ATOM 1329 O O . ILE A 1 170 ? 19.871 3.213 -36.772 1.00 51.00 170 ILE A O 1
ATOM 1333 N N . GLU A 1 171 ? 22.011 2.628 -37.110 1.00 47.75 171 GLU A N 1
ATOM 1334 C CA . GLU A 1 171 ? 21.746 1.919 -38.364 1.00 47.75 171 GLU A CA 1
ATOM 1335 C C . GLU A 1 171 ? 21.151 0.552 -38.001 1.00 47.75 171 GLU A C 1
ATOM 1337 O O . GLU A 1 171 ? 21.842 -0.432 -37.735 1.00 47.75 171 GLU A O 1
ATOM 1342 N N . CYS A 1 172 ? 19.824 0.532 -37.870 1.00 49.75 172 CYS A N 1
ATOM 1343 C CA . CYS A 1 172 ? 19.064 -0.647 -37.490 1.00 49.75 172 CYS A CA 1
ATOM 1344 C C . CYS A 1 172 ? 19.009 -1.591 -38.693 1.00 49.75 172 CYS A C 1
ATOM 1346 O O . CYS A 1 172 ? 18.227 -1.370 -39.617 1.00 49.75 172 CYS A O 1
ATOM 1348 N N . SER A 1 173 ? 19.862 -2.617 -38.707 1.00 58.16 173 SER A N 1
ATOM 1349 C CA . SER A 1 173 ? 19.878 -3.594 -39.803 1.00 58.16 173 SER A CA 1
ATOM 1350 C C . SER A 1 173 ? 18.944 -4.781 -39.543 1.00 58.16 173 SER A C 1
ATOM 1352 O O . SER A 1 173 ? 18.372 -5.303 -40.496 1.00 58.16 173 SER A O 1
ATOM 1354 N N . THR A 1 174 ? 18.691 -5.145 -38.278 1.00 62.31 174 THR A N 1
ATOM 1355 C CA . THR A 1 174 ? 17.749 -6.217 -37.892 1.00 62.31 174 THR A CA 1
ATOM 1356 C C . THR A 1 174 ? 17.219 -6.040 -36.456 1.00 62.31 174 THR A C 1
ATOM 1358 O O . THR A 1 174 ? 17.923 -5.520 -35.590 1.00 62.31 174 THR A O 1
ATOM 1361 N N . LEU A 1 175 ? 15.989 -6.487 -36.170 1.00 72.75 175 LEU A N 1
ATOM 1362 C CA . LEU A 1 175 ? 15.455 -6.625 -34.803 1.00 72.75 175 LEU A CA 1
ATOM 1363 C C . LEU A 1 175 ? 15.563 -8.093 -34.367 1.00 72.75 175 LEU A C 1
ATOM 1365 O O . LEU A 1 175 ? 15.211 -8.984 -35.136 1.00 72.75 175 LEU A O 1
ATOM 1369 N N . VAL A 1 176 ? 16.022 -8.342 -33.142 1.00 75.88 176 VAL A N 1
ATOM 1370 C CA . VAL A 1 176 ? 15.981 -9.663 -32.501 1.00 75.88 176 VAL A CA 1
ATOM 1371 C C . VAL A 1 176 ? 14.848 -9.672 -31.487 1.00 75.88 176 VAL A C 1
ATOM 1373 O O . VAL A 1 176 ? 14.799 -8.826 -30.593 1.00 75.88 176 VAL A O 1
ATOM 1376 N N . GLU A 1 177 ? 13.938 -10.631 -31.620 1.00 68.06 177 GLU A N 1
ATOM 1377 C CA . GLU A 1 177 ? 12.884 -10.857 -30.636 1.00 68.06 177 GLU A CA 1
ATOM 1378 C C . GLU A 1 177 ? 13.440 -11.560 -29.391 1.00 68.06 177 GLU A C 1
ATOM 1380 O O . GLU A 1 177 ? 14.123 -12.581 -29.468 1.00 68.06 177 GLU A O 1
ATOM 1385 N N . GLY A 1 178 ? 13.117 -11.004 -28.230 1.00 63.50 178 GLY A N 1
ATOM 1386 C CA . GLY A 1 178 ? 13.169 -11.648 -26.928 1.00 63.50 178 GLY A CA 1
ATOM 1387 C C . GLY A 1 178 ? 11.794 -11.588 -26.257 1.00 63.50 178 GLY A C 1
ATOM 1388 O O . GLY A 1 178 ? 10.840 -11.008 -26.776 1.00 63.50 178 GLY A O 1
ATOM 1389 N N . SER A 1 179 ? 11.675 -12.176 -25.073 1.00 59.03 179 SER A N 1
ATOM 1390 C CA . SER A 1 179 ? 10.441 -12.155 -24.277 1.00 59.03 179 SER A CA 1
ATOM 1391 C C . SER A 1 179 ? 10.746 -11.731 -22.849 1.00 59.03 179 SER A C 1
ATOM 1393 O O . SER A 1 179 ? 11.728 -12.207 -22.272 1.00 59.03 179 SER A O 1
ATOM 1395 N N . HIS A 1 180 ? 9.886 -10.903 -22.256 1.00 61.31 180 HIS A N 1
ATOM 1396 C CA . HIS A 1 180 ? 9.945 -10.589 -20.832 1.00 61.31 180 HIS A CA 1
ATOM 1397 C C . HIS A 1 180 ? 8.676 -11.095 -20.138 1.00 61.31 180 HIS A C 1
ATOM 1399 O O . HIS A 1 180 ? 7.560 -10.713 -20.484 1.00 61.31 180 HIS A O 1
ATOM 1405 N N . LYS A 1 181 ? 8.841 -11.954 -19.128 1.00 54.53 181 LYS A N 1
ATOM 1406 C CA . LYS A 1 181 ? 7.743 -12.476 -18.298 1.00 54.53 181 LYS A CA 1
ATOM 1407 C C . LYS A 1 181 ? 7.349 -11.491 -17.192 1.00 54.53 181 LYS A C 1
ATOM 1409 O O . LYS A 1 181 ? 7.376 -11.846 -16.020 1.00 54.53 181 LYS A O 1
ATOM 1414 N N . ALA A 1 182 ? 7.065 -10.236 -17.524 1.00 56.81 182 ALA A N 1
ATOM 1415 C CA . ALA A 1 182 ? 6.532 -9.295 -16.538 1.00 56.81 182 ALA A CA 1
ATOM 1416 C C . ALA A 1 182 ? 5.673 -8.246 -17.233 1.00 56.81 182 ALA A C 1
ATOM 1418 O O . ALA A 1 182 ? 6.207 -7.264 -17.743 1.00 56.81 182 ALA A O 1
ATOM 1419 N N . PRO A 1 183 ? 4.355 -8.435 -17.223 1.00 62.38 183 PRO A N 1
ATOM 1420 C CA . PRO A 1 183 ? 3.678 -7.986 -16.010 1.00 62.38 183 PRO A CA 1
ATOM 1421 C C . PRO A 1 183 ? 3.117 -9.126 -15.158 1.00 62.38 183 PRO A C 1
ATOM 1423 O O . PRO A 1 183 ? 2.235 -9.888 -15.559 1.00 62.38 183 PRO A O 1
ATOM 1426 N N . PHE A 1 184 ? 3.591 -9.188 -13.917 1.00 72.62 184 PHE A N 1
ATOM 1427 C CA . PHE A 1 184 ? 2.834 -9.832 -12.855 1.00 72.62 184 PHE A CA 1
ATOM 1428 C C . PHE A 1 184 ? 1.841 -8.815 -12.307 1.00 72.62 184 PHE A C 1
ATOM 1430 O O . PHE A 1 184 ? 2.196 -7.661 -12.086 1.00 72.62 184 PHE A O 1
ATOM 1437 N N . GLY A 1 185 ? 0.607 -9.234 -12.074 1.00 82.75 185 GLY A N 1
ATOM 1438 C CA . GLY A 1 185 ? -0.291 -8.488 -11.210 1.00 82.75 185 GLY A CA 1
ATOM 1439 C C . GLY A 1 185 ? -0.039 -8.850 -9.749 1.00 82.75 185 GLY A C 1
ATOM 1440 O O . GLY A 1 185 ? 0.557 -9.884 -9.434 1.00 82.75 185 GLY A O 1
ATOM 1441 N N . GLU A 1 186 ? -0.511 -8.003 -8.845 1.00 87.12 186 GLU A N 1
ATOM 1442 C CA . GLU A 1 186 ? -0.466 -8.240 -7.404 1.00 87.12 186 GLU A CA 1
ATOM 1443 C C . GLU A 1 186 ? -1.856 -7.940 -6.828 1.00 87.12 186 GLU A C 1
ATOM 1445 O O . GLU A 1 186 ? -2.573 -7.097 -7.361 1.00 87.12 186 GLU A O 1
ATOM 1450 N N . ILE A 1 187 ? -2.258 -8.637 -5.767 1.00 89.88 187 ILE A N 1
ATOM 1451 C CA . ILE A 1 187 ? -3.441 -8.319 -4.953 1.00 89.88 187 ILE A CA 1
ATOM 1452 C C . ILE A 1 187 ? -3.025 -8.207 -3.489 1.00 89.88 187 ILE A C 1
ATOM 1454 O O . ILE A 1 187 ? -2.123 -8.930 -3.057 1.00 89.88 187 ILE A O 1
ATOM 1458 N N . GLU A 1 188 ? -3.692 -7.346 -2.718 1.00 91.81 188 GLU A N 1
ATOM 1459 C CA . GLU A 1 188 ? -3.360 -7.138 -1.303 1.00 91.81 188 GLU A CA 1
ATOM 1460 C C . GLU A 1 188 ? -4.581 -7.099 -0.378 1.00 91.81 188 GLU A C 1
ATOM 1462 O O . GLU A 1 188 ? -5.645 -6.597 -0.732 1.00 91.81 188 GLU A O 1
ATOM 1467 N N . GLU A 1 189 ? -4.398 -7.569 0.850 1.00 92.69 189 GLU A N 1
ATOM 1468 C CA . GLU A 1 189 ? -5.317 -7.407 1.978 1.00 92.69 189 GLU A CA 1
ATOM 1469 C C . GLU A 1 189 ? -4.579 -6.662 3.091 1.00 92.69 189 GLU A C 1
ATOM 1471 O O . GLU A 1 189 ? -3.468 -7.033 3.472 1.00 92.69 189 GLU A O 1
ATOM 1476 N N . ARG A 1 190 ? -5.185 -5.586 3.602 1.00 92.50 190 ARG A N 1
ATOM 1477 C CA . ARG A 1 190 ? -4.593 -4.725 4.637 1.00 92.50 190 ARG A CA 1
ATOM 1478 C C . ARG A 1 190 ? -5.349 -4.864 5.948 1.00 92.50 190 ARG A C 1
ATOM 1480 O O . ARG A 1 190 ? -6.553 -4.596 5.987 1.00 92.50 190 ARG A O 1
ATOM 1487 N N . GLY A 1 191 ? -4.614 -5.239 6.991 1.00 92.50 191 GLY A N 1
ATOM 1488 C CA . GLY A 1 191 ? -5.076 -5.331 8.371 1.00 92.50 191 GLY A CA 1
ATOM 1489 C C . GLY A 1 191 ? -4.661 -4.129 9.220 1.00 92.50 191 GLY A C 1
ATOM 1490 O O . GLY A 1 191 ? -4.391 -3.046 8.702 1.00 92.50 191 GLY A O 1
ATOM 1491 N N . ALA A 1 192 ? -4.611 -4.323 10.537 1.00 92.12 192 ALA A N 1
ATOM 1492 C CA . ALA A 1 192 ? -4.238 -3.304 11.511 1.00 92.12 192 ALA A CA 1
ATOM 1493 C C . ALA A 1 192 ? -2.731 -3.001 11.522 1.00 92.12 192 ALA A C 1
ATOM 1495 O O . ALA A 1 192 ? -1.893 -3.900 11.409 1.00 92.12 192 ALA A O 1
ATOM 1496 N N . ALA A 1 193 ? -2.379 -1.732 11.716 1.00 90.69 193 ALA A N 1
ATOM 1497 C CA . ALA A 1 193 ? -1.007 -1.296 11.917 1.00 90.69 193 ALA A CA 1
ATOM 1498 C C . ALA A 1 193 ? -0.497 -1.737 13.296 1.00 90.69 193 ALA A C 1
ATOM 1500 O O . ALA A 1 193 ? -1.111 -1.438 14.320 1.00 90.69 193 ALA A O 1
ATOM 1501 N N . VAL A 1 194 ? 0.646 -2.422 13.324 1.00 88.38 194 VAL A N 1
ATOM 1502 C CA . VAL A 1 194 ? 1.267 -2.916 14.561 1.00 88.38 194 VAL A CA 1
ATOM 1503 C C . VAL A 1 194 ? 2.184 -1.865 15.188 1.00 88.38 194 VAL A C 1
ATOM 1505 O O . VAL A 1 194 ? 2.800 -1.057 14.485 1.00 88.38 194 VAL A O 1
ATOM 1508 N N . THR A 1 195 ? 2.295 -1.857 16.516 1.00 85.88 195 THR A N 1
ATOM 1509 C CA . THR A 1 195 ? 3.182 -0.920 17.222 1.00 85.88 195 THR A CA 1
ATOM 1510 C C . THR A 1 195 ? 4.647 -1.349 17.133 1.00 85.88 195 THR A C 1
ATOM 1512 O O . THR A 1 195 ? 4.985 -2.450 16.706 1.00 85.88 195 THR A O 1
ATOM 1515 N N . ALA A 1 196 ? 5.561 -0.469 17.555 1.00 80.56 196 ALA A N 1
ATOM 1516 C CA . ALA A 1 196 ? 6.993 -0.782 17.612 1.00 80.56 196 ALA A CA 1
ATOM 1517 C C . ALA A 1 196 ? 7.328 -1.993 18.498 1.00 80.56 196 ALA A C 1
ATOM 1519 O O . ALA A 1 196 ? 8.318 -2.665 18.232 1.00 80.56 196 ALA A O 1
ATOM 1520 N N . LYS A 1 197 ? 6.487 -2.299 19.495 1.00 76.56 197 LYS A N 1
ATOM 1521 C CA . LYS A 1 197 ? 6.618 -3.483 20.355 1.00 7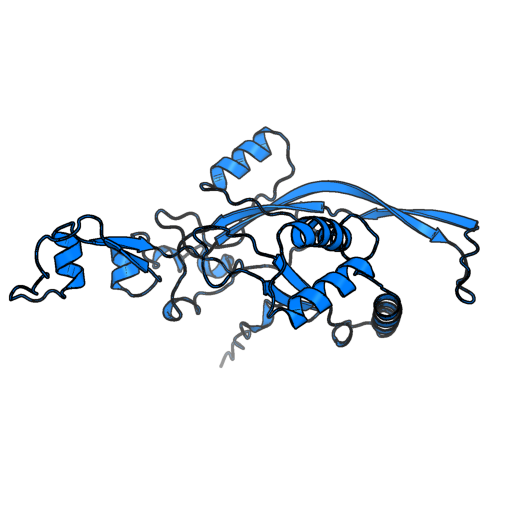6.56 197 LYS A CA 1
ATOM 1522 C C . LYS A 1 197 ? 6.664 -4.777 19.539 1.00 76.56 197 LYS A C 1
ATOM 1524 O O . LYS A 1 197 ? 7.427 -5.677 19.863 1.00 76.56 197 LYS A O 1
ATOM 1529 N N . GLU A 1 198 ? 5.886 -4.827 18.463 1.00 73.00 198 GLU A N 1
ATOM 1530 C CA . GLU A 1 198 ? 5.712 -6.021 17.635 1.00 73.00 198 GLU A CA 1
ATOM 1531 C C . GLU A 1 198 ? 6.571 -5.988 16.355 1.00 73.00 198 GLU A C 1
ATOM 1533 O O . GLU A 1 198 ? 6.635 -6.977 15.631 1.00 73.00 198 GLU A O 1
ATOM 1538 N N . ARG A 1 199 ? 7.290 -4.883 16.078 1.00 60.09 199 ARG A N 1
ATOM 1539 C CA . ARG A 1 199 ? 8.182 -4.738 14.903 1.00 60.09 199 ARG A CA 1
ATOM 1540 C C . ARG A 1 199 ? 9.437 -5.628 14.948 1.00 60.09 199 ARG A C 1
ATOM 1542 O O . ARG A 1 199 ? 10.205 -5.617 13.997 1.00 60.09 199 ARG A O 1
ATOM 1549 N N . GLY A 1 200 ? 9.652 -6.373 16.035 1.00 51.84 200 GLY A N 1
ATOM 1550 C CA . GLY A 1 200 ? 10.716 -7.375 16.174 1.00 51.84 200 GLY A CA 1
ATOM 1551 C C . GLY A 1 200 ? 10.256 -8.823 15.969 1.00 51.84 200 GLY A C 1
ATOM 1552 O O . GLY A 1 200 ? 11.051 -9.739 16.180 1.00 51.84 200 GLY A O 1
ATOM 1553 N N . LEU A 1 201 ? 8.987 -9.055 15.606 1.00 55.19 201 LEU A N 1
ATOM 1554 C CA . LEU A 1 201 ? 8.529 -10.390 15.222 1.00 55.19 201 LEU A CA 1
ATOM 1555 C C . LEU A 1 201 ? 9.264 -10.827 13.944 1.00 55.19 201 LEU A C 1
ATOM 1557 O O . LEU A 1 201 ? 9.401 -10.004 13.039 1.00 55.19 201 LEU A O 1
ATOM 1561 N N . PRO A 1 202 ? 9.756 -12.080 13.861 1.00 46.75 202 PRO A N 1
ATOM 1562 C CA . PRO A 1 202 ? 10.590 -12.524 12.749 1.00 46.75 202 PRO A CA 1
ATOM 1563 C C . PRO A 1 202 ? 9.934 -12.205 11.405 1.00 46.75 202 PRO A C 1
ATOM 1565 O O . PRO A 1 202 ? 8.813 -12.622 11.164 1.00 46.75 202 PRO A O 1
ATOM 1568 N N . GLU A 1 203 ? 10.626 -11.497 10.516 1.00 49.84 203 GLU A N 1
ATOM 1569 C CA . GLU A 1 203 ? 10.105 -11.108 9.194 1.00 49.84 203 GLU A CA 1
ATOM 1570 C C . GLU A 1 203 ? 10.010 -12.294 8.214 1.00 49.84 203 GLU A C 1
ATOM 1572 O O . GLU A 1 203 ? 9.546 -12.153 7.082 1.00 49.84 203 GLU A O 1
ATOM 1577 N N . THR A 1 204 ? 10.427 -13.492 8.634 1.00 47.81 204 THR A N 1
ATOM 1578 C CA . THR A 1 204 ? 10.333 -14.707 7.830 1.00 47.81 204 THR A CA 1
ATOM 1579 C C . THR A 1 204 ? 9.116 -15.530 8.232 1.00 47.81 204 THR A C 1
ATOM 1581 O O . THR A 1 204 ? 8.962 -15.996 9.363 1.00 47.81 204 THR A O 1
ATOM 1584 N N . VAL A 1 205 ? 8.252 -15.753 7.244 1.00 48.22 205 VAL A N 1
ATOM 1585 C CA . VAL A 1 205 ? 7.036 -16.565 7.354 1.00 48.22 205 VAL A CA 1
ATOM 1586 C C . VAL A 1 205 ? 7.343 -17.949 7.958 1.00 48.22 205 VAL A C 1
ATOM 1588 O O . VAL A 1 205 ? 6.577 -18.437 8.778 1.00 48.22 205 VAL A O 1
ATOM 1591 N N . ASP A 1 206 ? 8.497 -18.556 7.670 1.00 48.25 206 ASP A N 1
ATOM 1592 C CA . ASP A 1 206 ? 8.817 -19.912 8.150 1.00 48.25 206 ASP A CA 1
ATOM 1593 C C . ASP A 1 206 ? 9.132 -19.989 9.657 1.00 48.25 206 ASP A C 1
ATOM 1595 O O . ASP A 1 206 ? 8.847 -21.007 10.284 1.00 48.25 206 ASP A O 1
ATOM 1599 N N . ALA A 1 207 ? 9.636 -18.914 10.277 1.00 46.25 207 ALA A N 1
ATOM 1600 C CA . ALA A 1 207 ? 9.818 -18.848 11.733 1.00 46.25 207 ALA A CA 1
ATOM 1601 C C . ALA A 1 207 ? 8.505 -18.512 12.476 1.00 46.25 207 ALA A C 1
ATOM 1603 O O . ALA A 1 207 ? 8.339 -18.825 13.656 1.00 46.25 207 ALA A O 1
ATOM 1604 N N . LEU A 1 208 ? 7.556 -17.890 11.772 1.00 48.56 208 LEU A N 1
ATOM 1605 C CA . LEU A 1 208 ? 6.270 -17.421 12.291 1.00 48.56 208 LEU A CA 1
ATOM 1606 C C . LEU A 1 208 ? 5.152 -18.478 12.247 1.00 48.56 208 LEU A C 1
ATOM 1608 O O . LEU A 1 208 ? 4.236 -18.427 13.074 1.00 48.56 208 LEU A O 1
ATOM 1612 N N . MET A 1 209 ? 5.206 -19.411 11.291 1.00 53.47 209 MET A N 1
ATOM 1613 C CA . MET A 1 209 ? 4.067 -20.264 10.916 1.00 53.47 209 MET A CA 1
ATOM 1614 C C . MET A 1 209 ? 3.741 -21.414 11.875 1.00 53.47 209 MET A C 1
ATOM 1616 O O . MET A 1 209 ? 2.659 -21.981 11.746 1.00 53.47 209 MET A O 1
ATOM 1620 N N . THR A 1 210 ? 4.589 -21.746 12.852 1.00 51.34 210 THR A N 1
ATOM 1621 C CA . THR A 1 210 ? 4.294 -22.878 13.758 1.00 51.34 210 THR A CA 1
ATOM 1622 C C . THR A 1 210 ? 4.135 -22.534 15.234 1.00 51.34 210 THR A C 1
ATOM 1624 O O . THR A 1 210 ? 3.420 -23.265 15.905 1.00 51.34 210 THR A O 1
ATOM 1627 N N . ASP A 1 211 ? 4.704 -21.436 15.747 1.00 51.72 211 ASP A N 1
ATOM 1628 C CA . ASP A 1 211 ? 4.645 -21.159 17.200 1.00 51.72 211 ASP A CA 1
ATOM 1629 C C . ASP A 1 211 ? 4.525 -19.663 17.563 1.00 51.72 211 ASP A C 1
ATOM 1631 O O . ASP A 1 211 ? 3.942 -19.307 18.587 1.00 51.72 211 ASP A O 1
ATOM 1635 N N . GLY A 1 212 ? 5.016 -18.760 16.703 1.00 59.25 212 GLY A N 1
ATOM 1636 C CA . GLY A 1 212 ? 4.993 -17.312 16.947 1.00 59.25 212 GLY A CA 1
ATOM 1637 C C . GLY A 1 212 ? 3.590 -16.703 16.876 1.00 59.25 212 GLY A C 1
ATOM 1638 O O . GLY A 1 212 ? 3.157 -16.037 17.814 1.00 59.25 212 GLY A O 1
ATOM 1639 N N . PHE A 1 213 ? 2.839 -16.970 15.799 1.00 65.19 213 PHE A N 1
ATOM 1640 C CA . PHE A 1 213 ? 1.490 -16.407 15.638 1.00 65.19 213 PHE A CA 1
ATOM 1641 C C . PHE A 1 213 ? 0.404 -17.087 16.466 1.00 65.19 213 PHE A C 1
ATOM 1643 O O . PHE A 1 213 ? -0.632 -16.464 16.688 1.00 65.19 213 PHE A O 1
ATOM 1650 N N . GLN A 1 214 ? 0.632 -18.318 16.937 1.00 64.94 214 GLN A N 1
ATOM 1651 C CA . GLN A 1 214 ? -0.266 -18.953 17.907 1.00 64.94 214 GLN A CA 1
ATOM 1652 C C . GLN A 1 214 ? -0.250 -18.213 19.250 1.00 64.94 214 GLN A C 1
ATOM 1654 O O . GLN A 1 214 ? -1.271 -18.141 19.924 1.00 64.94 214 GLN A O 1
ATOM 1659 N N . LYS A 1 215 ? 0.900 -17.634 19.622 1.00 69.75 215 LYS A N 1
ATOM 1660 C CA . LYS A 1 215 ? 1.061 -16.816 20.833 1.00 69.75 215 LYS A CA 1
ATOM 1661 C C . LYS A 1 215 ? 0.643 -15.358 20.629 1.00 69.75 215 LYS A C 1
ATOM 1663 O O . LYS A 1 215 ? 0.475 -14.639 21.609 1.00 69.75 215 LYS A O 1
ATOM 1668 N N . PHE A 1 216 ? 0.484 -14.916 19.380 1.00 76.50 216 PHE A N 1
ATOM 1669 C CA . PHE A 1 216 ? 0.060 -13.556 19.062 1.00 76.50 216 PHE A CA 1
ATOM 1670 C C . PHE A 1 216 ? -1.470 -13.435 19.176 1.00 76.50 216 PHE A C 1
ATOM 1672 O O . PHE A 1 216 ? -2.172 -14.181 18.481 1.00 76.50 216 PHE A O 1
ATOM 1679 N N . PRO A 1 217 ? -2.008 -12.503 19.985 1.00 86.19 217 PRO A N 1
ATOM 1680 C CA . PRO A 1 217 ? -3.447 -12.397 20.222 1.00 86.19 217 PRO A CA 1
ATOM 1681 C C . PRO A 1 217 ? -4.246 -12.199 18.933 1.00 86.19 217 PRO A C 1
ATOM 1683 O O . PRO A 1 217 ? -3.900 -11.359 18.103 1.00 86.19 217 PRO A O 1
ATOM 1686 N N . ASP A 1 218 ? -5.306 -12.984 18.737 1.00 90.00 218 ASP A N 1
ATOM 1687 C CA . ASP A 1 218 ? -6.204 -12.882 17.572 1.00 90.00 218 ASP A CA 1
ATOM 1688 C C . ASP A 1 218 ? -7.596 -12.378 17.960 1.00 90.00 218 ASP A C 1
ATOM 1690 O O . ASP A 1 218 ? -8.625 -12.847 17.471 1.00 90.00 218 ASP A O 1
ATOM 1694 N N . ASP A 1 219 ? -7.605 -11.433 18.895 1.00 93.62 219 ASP A N 1
ATOM 1695 C CA . ASP A 1 219 ? -8.786 -10.719 19.344 1.00 93.62 219 ASP A CA 1
ATOM 1696 C C . ASP A 1 219 ? -8.475 -9.223 19.477 1.00 93.62 219 ASP A C 1
ATOM 1698 O O . ASP A 1 219 ? -7.373 -8.840 19.883 1.00 93.62 219 ASP A O 1
ATOM 1702 N N . TRP A 1 220 ? -9.424 -8.368 19.089 1.00 93.50 220 TRP A N 1
ATOM 1703 C CA . TRP A 1 220 ? -9.200 -6.925 19.051 1.00 93.50 220 TRP A CA 1
ATOM 1704 C C . TRP A 1 220 ? -8.953 -6.344 20.441 1.00 93.50 220 TRP A C 1
ATOM 1706 O O . TRP A 1 220 ? -8.068 -5.496 20.575 1.00 93.50 220 TRP A O 1
ATOM 1716 N N . ASP A 1 221 ? -9.671 -6.812 21.464 1.00 91.44 221 ASP A N 1
ATOM 1717 C CA . ASP A 1 221 ? -9.539 -6.273 22.819 1.00 91.44 221 ASP A CA 1
ATOM 1718 C C . ASP A 1 221 ? -8.153 -6.584 23.384 1.00 91.44 221 ASP A C 1
ATOM 1720 O O . ASP A 1 221 ? -7.468 -5.695 23.893 1.00 91.44 221 ASP A O 1
ATOM 1724 N N . ASP A 1 222 ? -7.681 -7.820 23.211 1.00 91.56 222 ASP A N 1
ATOM 1725 C CA . ASP A 1 222 ? -6.340 -8.220 23.638 1.00 91.56 222 ASP A CA 1
ATOM 1726 C C . ASP A 1 222 ? -5.244 -7.436 22.903 1.00 91.56 222 ASP A C 1
ATOM 1728 O O . ASP A 1 222 ? -4.294 -6.962 23.530 1.00 91.56 222 ASP A O 1
ATOM 1732 N N . LEU A 1 223 ? -5.381 -7.249 21.585 1.00 90.62 223 LEU A N 1
ATOM 1733 C CA . LEU A 1 223 ? -4.413 -6.497 20.779 1.00 90.62 223 LEU A CA 1
ATOM 1734 C C . LEU A 1 223 ? -4.303 -5.029 21.208 1.00 90.62 223 LEU A C 1
ATOM 1736 O O . LEU A 1 223 ? -3.200 -4.470 21.228 1.00 90.62 223 LEU A O 1
ATOM 1740 N N . MET A 1 224 ? -5.430 -4.406 21.552 1.00 91.12 224 MET A N 1
ATOM 1741 C CA . MET A 1 224 ? -5.468 -3.023 22.027 1.00 91.12 224 MET A CA 1
ATOM 1742 C C . MET A 1 224 ? -4.930 -2.909 23.456 1.00 91.12 224 MET A C 1
ATOM 1744 O O . MET A 1 224 ? -4.050 -2.084 23.709 1.00 91.12 224 MET A O 1
ATOM 1748 N N . ASN A 1 225 ? -5.380 -3.778 24.367 1.00 89.62 225 ASN A N 1
ATOM 1749 C CA . ASN A 1 225 ? -4.970 -3.775 25.775 1.00 89.62 225 ASN A CA 1
ATOM 1750 C C . ASN A 1 225 ? -3.470 -4.039 25.952 1.00 89.62 225 ASN A C 1
ATOM 1752 O O . ASN A 1 225 ? -2.829 -3.464 26.831 1.00 89.62 225 ASN A O 1
ATOM 1756 N N . GLN A 1 226 ? -2.885 -4.881 25.098 1.00 89.31 226 GLN A N 1
ATOM 1757 C CA . GLN A 1 226 ? -1.451 -5.175 25.122 1.00 89.31 226 GLN A CA 1
ATOM 1758 C C . GLN A 1 226 ? -0.596 -4.123 24.398 1.00 89.31 226 GLN A C 1
ATOM 1760 O O . GLN A 1 226 ? 0.635 -4.251 24.379 1.00 89.31 226 GLN A O 1
ATOM 1765 N N . GLY A 1 227 ? -1.220 -3.105 23.792 1.00 89.62 227 GLY A N 1
ATOM 1766 C CA . GLY A 1 227 ? -0.536 -2.078 23.009 1.00 89.62 227 GLY A CA 1
ATOM 1767 C C . GLY A 1 227 ? 0.166 -2.638 21.769 1.00 89.62 227 GLY A C 1
ATOM 1768 O O . GLY A 1 227 ? 1.217 -2.126 21.377 1.00 89.62 227 GLY A O 1
ATOM 1769 N N . SER A 1 228 ? -0.365 -3.711 21.178 1.00 88.56 228 SER A N 1
ATOM 1770 C CA . SER A 1 228 ? 0.236 -4.408 20.033 1.00 88.56 228 SER A CA 1
ATOM 1771 C C . SER A 1 228 ? -0.144 -3.778 18.690 1.00 88.56 228 SER A C 1
ATOM 1773 O O . SER A 1 228 ? 0.597 -3.910 17.716 1.00 88.56 228 SER A O 1
ATOM 1775 N N . ILE A 1 229 ? -1.249 -3.029 18.638 1.00 92.38 229 ILE A N 1
ATOM 1776 C CA . ILE A 1 229 ? -1.699 -2.299 17.444 1.00 92.38 229 ILE A CA 1
ATOM 1777 C C . ILE A 1 229 ? -1.954 -0.819 17.725 1.00 92.38 229 ILE A C 1
ATOM 1779 O O . ILE A 1 229 ? -2.195 -0.415 18.863 1.00 92.38 229 ILE A O 1
ATOM 1783 N N . TYR A 1 230 ? -1.938 -0.016 16.665 1.00 93.38 230 TYR A N 1
ATOM 1784 C CA . TYR A 1 230 ? -2.498 1.327 16.687 1.00 93.38 230 TYR A CA 1
ATOM 1785 C C . TYR A 1 230 ? -4.007 1.273 16.434 1.00 93.38 230 TYR A C 1
ATOM 1787 O O . TYR A 1 230 ? -4.491 0.548 15.562 1.00 93.38 230 TYR A O 1
ATOM 1795 N N . PHE A 1 231 ? -4.751 2.086 17.171 1.00 94.38 231 PHE A N 1
ATOM 1796 C CA . PHE A 1 231 ? -6.197 2.211 17.059 1.00 94.38 231 PHE A CA 1
ATOM 1797 C C . PHE A 1 231 ? -6.608 3.672 17.229 1.00 94.38 231 PHE A C 1
ATOM 1799 O O . PHE A 1 231 ? -5.848 4.500 17.737 1.00 94.38 231 PHE A O 1
ATOM 1806 N N . GLN A 1 232 ? -7.810 3.989 16.771 1.00 93.38 232 GLN A N 1
ATOM 1807 C CA . GLN A 1 232 ? -8.392 5.319 16.841 1.00 93.38 232 GLN A CA 1
ATOM 1808 C C . GLN A 1 232 ? -9.748 5.271 17.535 1.00 93.38 232 GLN A C 1
ATOM 1810 O O . GLN A 1 232 ? -10.503 4.309 17.392 1.00 93.38 232 GLN A O 1
ATOM 1815 N N . PHE A 1 233 ? -10.056 6.344 18.252 1.00 92.81 233 PHE A N 1
ATOM 1816 C CA . PHE A 1 233 ? -11.349 6.555 18.884 1.00 92.81 233 PHE A CA 1
ATOM 1817 C C . PHE A 1 233 ? -12.254 7.362 17.960 1.00 92.81 233 PHE A C 1
ATOM 1819 O O . PHE A 1 233 ? -11.823 8.366 17.388 1.00 92.81 233 PHE A O 1
ATOM 1826 N N . GLN A 1 234 ? -13.513 6.957 17.854 1.00 92.31 234 GLN A N 1
ATOM 1827 C CA . GLN A 1 234 ? -14.554 7.711 17.164 1.00 92.31 234 GLN A CA 1
ATOM 1828 C C . GLN A 1 234 ? -15.726 7.949 18.109 1.00 92.31 234 GLN A C 1
ATOM 1830 O O . GLN A 1 234 ? -16.086 7.085 18.901 1.00 92.31 234 GLN A O 1
ATOM 1835 N N . ILE A 1 235 ? -16.317 9.141 18.050 1.00 92.94 235 ILE A N 1
ATOM 1836 C CA . ILE A 1 235 ? -17.509 9.454 18.841 1.00 92.94 235 ILE A CA 1
ATOM 1837 C C . ILE A 1 235 ? -18.697 8.780 18.155 1.00 92.94 235 ILE A C 1
ATOM 1839 O O . ILE A 1 235 ? -19.104 9.203 17.077 1.00 92.94 235 ILE A O 1
ATOM 1843 N N . ALA A 1 236 ? -19.244 7.742 18.783 1.00 92.31 236 ALA A N 1
ATOM 1844 C CA . ALA A 1 236 ? -20.422 7.033 18.289 1.00 92.31 236 ALA A CA 1
ATOM 1845 C C . ALA A 1 236 ? -21.714 7.763 18.673 1.00 92.31 236 ALA A C 1
ATOM 1847 O O . ALA A 1 236 ? -22.687 7.798 17.919 1.00 92.31 236 ALA A O 1
ATOM 1848 N N . LYS A 1 237 ? -21.713 8.396 19.850 1.00 92.12 237 LYS A N 1
ATOM 1849 C CA . LYS A 1 237 ? -22.848 9.160 20.358 1.00 92.12 237 LYS A CA 1
ATOM 1850 C C . LYS A 1 237 ? -22.363 10.437 21.013 1.00 92.12 237 LYS A C 1
ATOM 1852 O O . LYS A 1 237 ? -21.700 10.388 22.044 1.00 92.12 237 LYS A O 1
ATOM 1857 N N . GLU A 1 238 ? -22.740 11.583 20.455 1.00 90.44 238 GLU A N 1
ATOM 1858 C CA . GLU A 1 238 ? -22.389 12.870 21.052 1.00 90.44 238 GLU A CA 1
ATOM 1859 C C . GLU A 1 238 ? -23.010 13.008 22.453 1.00 90.44 238 GLU A C 1
ATOM 1861 O O . GLU A 1 238 ? -24.238 12.926 22.612 1.00 90.44 238 GLU A O 1
ATOM 1866 N N . PRO A 1 239 ? -22.188 13.193 23.500 1.00 87.25 239 PRO A N 1
ATOM 1867 C CA . PRO A 1 239 ? -22.701 13.369 24.844 1.00 87.25 239 PRO A CA 1
ATOM 1868 C C . PRO A 1 239 ? -23.296 14.778 24.989 1.00 87.25 239 PRO A C 1
ATOM 1870 O O . PRO A 1 239 ? -22.711 15.766 24.554 1.00 87.25 239 PRO A O 1
ATOM 1873 N N . LYS A 1 240 ? -24.465 14.882 25.635 1.00 88.00 240 LYS A N 1
ATOM 1874 C CA . LYS A 1 240 ? -25.142 16.173 25.881 1.00 88.00 240 LYS A CA 1
ATOM 1875 C C . LYS A 1 240 ? -24.367 17.089 26.829 1.00 88.00 240 LYS A C 1
ATOM 1877 O O . LYS A 1 240 ? -24.520 18.303 26.783 1.00 88.00 240 LYS A O 1
ATOM 1882 N N . GLU A 1 241 ? -23.573 16.493 27.707 1.00 89.38 241 GLU A N 1
ATOM 1883 C CA . GLU A 1 241 ? -22.759 17.175 28.705 1.00 89.38 241 GLU A CA 1
ATOM 1884 C C . GLU A 1 241 ? -21.333 16.637 28.635 1.00 89.38 241 GLU A C 1
ATOM 1886 O O . GLU A 1 241 ? -21.100 15.521 28.166 1.00 89.38 241 GLU A O 1
ATOM 1891 N N . ARG A 1 242 ? -20.365 17.421 29.119 1.00 88.62 242 ARG A N 1
ATOM 1892 C CA . ARG A 1 242 ? -18.967 16.988 29.160 1.00 88.62 242 ARG A CA 1
ATOM 1893 C C . ARG A 1 242 ? -18.850 15.731 30.034 1.00 88.62 242 ARG A C 1
ATOM 1895 O O . ARG A 1 242 ? -19.172 15.818 31.220 1.00 88.62 242 ARG A O 1
ATOM 1902 N N . PRO A 1 243 ? -18.354 14.597 29.506 1.00 89.31 243 PRO A N 1
ATOM 1903 C CA . PRO A 1 243 ? -18.220 13.392 30.307 1.00 89.31 243 PRO A CA 1
ATOM 1904 C C . PRO A 1 243 ? -17.244 13.586 31.467 1.00 89.31 243 PRO A C 1
ATOM 1906 O O . PRO A 1 243 ? -16.190 14.209 31.316 1.00 89.31 243 PRO A O 1
ATOM 1909 N N . ILE A 1 244 ? -17.597 13.028 32.622 1.00 89.75 244 ILE A N 1
ATOM 1910 C CA . ILE A 1 244 ? -16.787 13.065 33.839 1.00 89.75 244 ILE A CA 1
ATOM 1911 C C . ILE A 1 244 ? -16.443 11.626 34.214 1.00 89.75 244 ILE A C 1
ATOM 1913 O O . ILE A 1 244 ? -17.317 10.753 34.233 1.00 89.75 244 ILE A O 1
ATOM 1917 N N . LEU A 1 245 ? -15.167 11.391 34.528 1.00 90.81 245 LEU A N 1
ATOM 1918 C CA . LEU A 1 245 ? -14.699 10.102 35.022 1.00 90.81 245 LEU A CA 1
ATOM 1919 C C . LEU A 1 245 ? -15.394 9.787 36.351 1.00 90.81 245 LEU A C 1
ATOM 1921 O O . LEU A 1 245 ? -15.261 10.528 37.329 1.00 90.81 245 LEU A O 1
ATOM 1925 N N . ARG A 1 246 ? -16.146 8.687 36.386 1.00 87.19 246 ARG A N 1
ATOM 1926 C CA . ARG A 1 246 ? -16.775 8.190 37.612 1.00 87.19 246 ARG A CA 1
ATOM 1927 C C . ARG A 1 246 ? -15.704 7.583 38.517 1.00 87.19 246 ARG A C 1
ATOM 1929 O O . ARG A 1 246 ? -14.723 7.022 38.039 1.00 87.19 246 ARG A O 1
ATOM 1936 N N . LYS A 1 247 ? -15.894 7.671 39.839 1.00 83.81 247 LYS A N 1
ATOM 1937 C CA . LYS A 1 247 ? -14.996 7.016 40.804 1.00 83.81 247 LYS A CA 1
ATOM 1938 C C . LYS A 1 247 ? -14.959 5.507 40.528 1.00 83.81 247 LYS A C 1
ATOM 1940 O O . LYS A 1 247 ? -16.005 4.865 40.533 1.00 83.81 247 LYS A O 1
ATOM 1945 N N . GLY A 1 248 ? -13.765 4.967 40.312 1.00 84.88 248 GLY A N 1
ATOM 1946 C CA . GLY A 1 248 ? -13.529 3.565 39.980 1.00 84.88 248 GLY A CA 1
ATOM 1947 C C . GLY A 1 248 ? -12.083 3.340 39.536 1.00 84.88 248 GLY A C 1
ATOM 1948 O O . GLY A 1 248 ? -11.268 4.257 39.614 1.00 84.88 248 GLY A O 1
ATOM 1949 N N . ASN A 1 249 ? -11.785 2.127 39.066 1.00 83.81 249 ASN A N 1
ATOM 1950 C CA . ASN A 1 249 ? -10.445 1.736 38.607 1.00 83.81 249 ASN A CA 1
ATOM 1951 C C . ASN A 1 249 ? -10.240 1.884 37.088 1.00 83.81 249 ASN A C 1
ATOM 1953 O O . ASN A 1 249 ? -9.179 1.522 36.595 1.00 83.81 249 ASN A O 1
ATOM 1957 N N . GLN A 1 250 ? -11.239 2.379 36.355 1.00 87.62 250 GLN A N 1
ATOM 1958 C CA . GLN A 1 250 ? -11.173 2.536 34.900 1.00 87.62 250 GLN A CA 1
ATOM 1959 C C . GLN A 1 250 ? -10.641 3.912 34.499 1.00 87.62 250 GLN A C 1
ATOM 1961 O O . GLN A 1 250 ? -10.782 4.891 35.240 1.00 87.62 250 GLN A O 1
ATOM 1966 N N . THR A 1 251 ? -10.079 4.000 33.299 1.00 89.38 251 THR A N 1
ATOM 1967 C CA . THR A 1 251 ? -9.750 5.284 32.672 1.00 89.38 251 THR A CA 1
ATOM 1968 C C . THR A 1 251 ? -10.991 5.923 32.031 1.00 89.38 251 THR A C 1
ATOM 1970 O O . THR A 1 251 ? -12.022 5.281 31.825 1.00 89.38 251 THR A O 1
ATOM 1973 N N . LEU A 1 252 ? -10.925 7.222 31.712 1.00 89.75 252 LEU A N 1
ATOM 1974 C CA . LEU A 1 252 ? -12.044 7.905 31.047 1.00 89.75 252 LEU A CA 1
ATOM 1975 C C . LEU A 1 252 ? -12.365 7.296 29.667 1.00 89.75 252 LEU A C 1
ATOM 1977 O O . LEU A 1 252 ? -13.545 7.077 29.411 1.00 89.75 252 LEU A O 1
ATOM 1981 N N . PRO A 1 253 ? -11.386 6.973 28.796 1.00 89.06 253 PRO A N 1
ATOM 1982 C CA . PRO A 1 253 ? -11.668 6.273 27.543 1.00 89.06 253 PRO A CA 1
ATOM 1983 C C . PRO A 1 253 ? -12.379 4.929 27.744 1.00 89.06 253 PRO A C 1
ATOM 1985 O O . PRO A 1 253 ? -13.398 4.702 27.105 1.00 89.06 253 PRO A O 1
ATOM 1988 N N . GLU A 1 254 ? -11.917 4.081 28.670 1.00 90.06 254 GLU A N 1
ATOM 1989 C CA . GLU A 1 254 ? -12.564 2.792 28.984 1.00 90.06 254 GLU A CA 1
ATOM 1990 C C . GLU A 1 254 ? -14.029 2.960 29.399 1.00 90.06 254 GLU A C 1
ATOM 1992 O O . GLU A 1 254 ? -14.909 2.237 28.919 1.00 90.06 254 GLU A O 1
ATOM 1997 N N . GLN A 1 255 ? -14.308 3.961 30.243 1.00 91.75 255 GLN A N 1
ATOM 1998 C CA . GLN A 1 255 ? -15.676 4.289 30.631 1.00 91.75 255 GLN A CA 1
ATOM 1999 C C . GLN A 1 255 ? -16.516 4.681 29.408 1.00 91.75 255 GLN A C 1
ATOM 2001 O O . GLN A 1 255 ? -17.632 4.195 29.253 1.00 91.75 255 GLN A O 1
ATOM 2006 N N . LEU A 1 256 ? -15.992 5.549 28.540 1.00 92.88 256 LEU A N 1
ATOM 2007 C CA . LEU A 1 256 ? -16.720 6.040 27.367 1.00 92.88 256 LEU A CA 1
ATOM 2008 C C . LEU A 1 256 ? -17.003 4.945 26.335 1.00 92.88 256 LEU A C 1
ATOM 2010 O O . LEU A 1 256 ? -18.048 4.990 25.686 1.00 92.88 256 LEU A O 1
ATOM 2014 N N . ILE A 1 257 ? -16.104 3.969 26.209 1.00 91.75 257 ILE A N 1
ATOM 2015 C CA . ILE A 1 257 ? -16.303 2.778 25.374 1.00 91.75 257 ILE A CA 1
ATOM 2016 C C . ILE A 1 257 ? -17.416 1.912 25.961 1.00 91.75 257 ILE A C 1
ATOM 2018 O O . ILE A 1 257 ? -18.371 1.569 25.269 1.00 91.75 257 ILE A O 1
ATOM 2022 N N . THR A 1 258 ? -17.347 1.632 27.266 1.00 90.94 258 THR A N 1
ATOM 2023 C CA . THR A 1 258 ? -18.356 0.828 27.977 1.00 90.94 258 THR A CA 1
ATOM 2024 C C . THR A 1 258 ? -19.745 1.475 27.930 1.00 90.94 258 THR A C 1
ATOM 2026 O O . THR A 1 258 ? -20.761 0.789 27.844 1.00 90.94 258 THR A O 1
ATOM 2029 N N . GLU A 1 259 ? -19.806 2.807 27.967 1.00 90.88 259 GLU A N 1
ATOM 2030 C CA . GLU A 1 259 ? -21.046 3.583 27.855 1.00 90.88 259 GLU A CA 1
ATOM 2031 C C . GLU A 1 259 ? -21.550 3.728 26.402 1.00 90.88 259 GLU A C 1
ATOM 2033 O O . GLU A 1 259 ? -22.626 4.295 26.189 1.00 90.88 259 GLU A O 1
ATOM 2038 N N . GLY A 1 260 ? -20.800 3.241 25.404 1.00 91.69 260 GLY A N 1
ATOM 2039 C CA . GLY A 1 260 ? -21.138 3.354 23.980 1.00 91.69 260 GLY A CA 1
ATOM 2040 C C . GLY A 1 260 ? -21.101 4.790 23.446 1.00 91.69 260 GLY A C 1
ATOM 2041 O O . GLY A 1 260 ? -21.735 5.104 22.440 1.00 91.69 260 GLY A O 1
ATOM 2042 N N . VAL A 1 261 ? -20.409 5.695 24.143 1.00 93.62 261 VAL A N 1
ATOM 2043 C CA . VAL A 1 261 ? -20.192 7.085 23.705 1.00 93.62 261 VAL A CA 1
ATOM 2044 C C . VAL A 1 261 ? -19.085 7.130 22.655 1.00 93.62 261 VAL A C 1
ATOM 2046 O O . VAL A 1 261 ? -19.146 7.918 21.708 1.00 93.62 261 VAL A O 1
ATOM 2049 N N . VAL A 1 262 ? -18.085 6.265 22.820 1.00 94.25 262 VAL A N 1
ATOM 2050 C CA . VAL A 1 262 ? -16.921 6.149 21.950 1.00 94.25 262 VAL A CA 1
ATOM 2051 C C . VAL A 1 262 ? -16.815 4.719 21.431 1.00 94.25 262 VAL A C 1
ATOM 2053 O O . VAL A 1 262 ? -16.945 3.769 22.192 1.00 94.25 262 VAL A O 1
ATOM 2056 N N . GLU A 1 263 ? -16.531 4.579 20.145 1.00 94.06 263 GLU A N 1
ATOM 2057 C CA . GLU A 1 263 ? -16.137 3.321 19.516 1.00 94.06 263 GLU A CA 1
ATOM 2058 C C . GLU A 1 263 ? -14.641 3.342 19.198 1.00 94.06 263 GLU A C 1
ATOM 2060 O O . GLU A 1 263 ? -14.034 4.406 19.023 1.00 94.06 263 GLU A O 1
ATOM 2065 N N . VAL A 1 264 ? -14.039 2.156 19.132 1.00 93.75 264 VAL A N 1
ATOM 2066 C CA . VAL A 1 264 ? -12.615 1.988 18.841 1.00 93.75 264 VAL A CA 1
ATOM 2067 C C . VAL A 1 264 ? -12.449 1.181 17.569 1.00 93.75 264 VAL A C 1
ATOM 2069 O O . VAL A 1 264 ? -13.064 0.130 17.408 1.00 93.75 264 VAL A O 1
ATOM 2072 N N . PHE A 1 265 ? -11.588 1.665 16.678 1.00 92.56 265 PHE A N 1
ATOM 2073 C CA . PHE A 1 265 ? -11.290 1.004 15.414 1.00 92.56 265 PHE A CA 1
ATOM 2074 C C . PHE A 1 265 ? -9.782 0.832 15.237 1.00 92.56 265 PHE A C 1
ATOM 2076 O O . PHE A 1 265 ? -9.031 1.776 15.504 1.00 92.56 265 PHE A O 1
ATOM 2083 N N . PRO A 1 266 ? -9.310 -0.324 14.742 1.00 94.50 266 PRO A N 1
ATOM 2084 C CA . PRO A 1 266 ? -7.911 -0.485 14.374 1.00 94.50 266 PRO A CA 1
ATOM 2085 C C . PRO A 1 266 ? -7.541 0.485 13.244 1.00 94.50 266 PRO A C 1
ATOM 2087 O O . PRO A 1 266 ? -8.303 0.677 12.292 1.00 94.50 266 PRO A O 1
ATOM 2090 N N . ILE A 1 267 ? -6.352 1.085 13.323 1.00 92.69 267 ILE A N 1
ATOM 2091 C CA . ILE A 1 267 ? -5.821 1.900 12.225 1.00 92.69 267 ILE A CA 1
ATOM 2092 C C . ILE A 1 267 ? -5.301 0.949 11.147 1.00 92.69 267 ILE A C 1
ATOM 2094 O O . ILE A 1 267 ? -4.519 0.049 11.445 1.00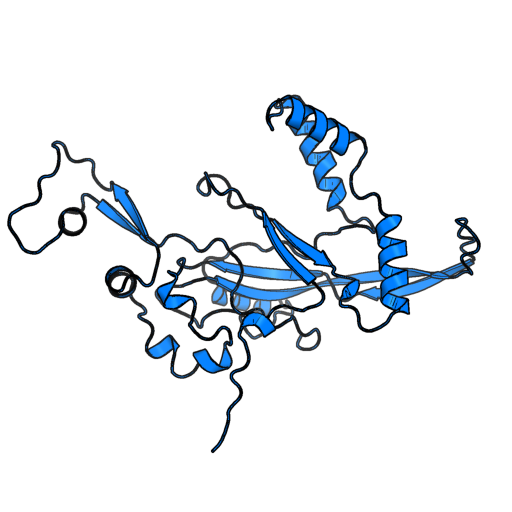 92.69 267 ILE A O 1
ATOM 2098 N N . THR A 1 268 ? -5.735 1.133 9.897 1.00 91.81 268 THR A N 1
ATOM 2099 C CA . THR A 1 268 ? -5.277 0.300 8.772 1.00 91.81 268 THR A CA 1
ATOM 2100 C C . THR A 1 268 ? -3.777 0.492 8.535 1.00 91.81 268 THR A C 1
ATOM 2102 O O . THR A 1 268 ? -3.253 1.600 8.626 1.00 91.81 268 THR A O 1
ATOM 2105 N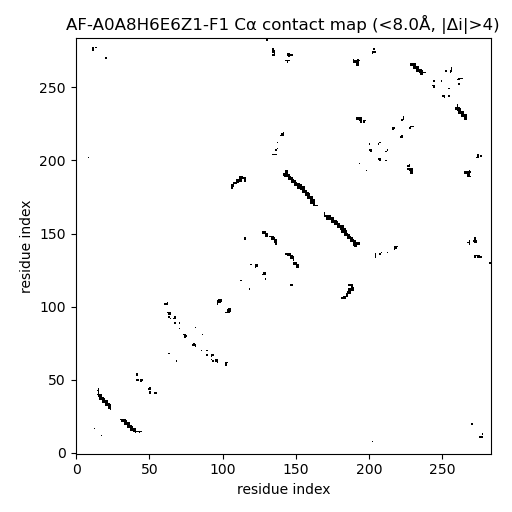 N . TYR A 1 269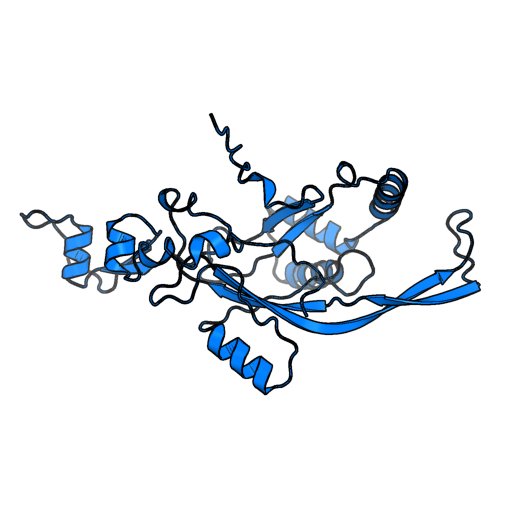 ? -3.078 -0.597 8.229 1.00 89.56 269 TYR A N 1
ATOM 2106 C CA . TYR A 1 269 ? -1.670 -0.578 7.864 1.00 89.56 269 TYR A CA 1
ATOM 2107 C C . TYR A 1 269 ? -1.466 -0.107 6.420 1.00 89.56 269 TYR A C 1
ATOM 2109 O O . TYR A 1 269 ? -1.846 -0.791 5.468 1.00 89.56 269 TYR A O 1
ATOM 2117 N N . GLU A 1 270 ? -0.808 1.040 6.254 1.00 87.44 270 GLU A N 1
ATOM 2118 C CA . GLU A 1 270 ? -0.638 1.713 4.959 1.00 87.44 270 GLU A CA 1
ATOM 2119 C C . GLU A 1 270 ? 0.791 1.645 4.400 1.00 87.44 270 GLU A C 1
ATOM 2121 O O . GLU A 1 270 ? 1.103 2.345 3.443 1.00 87.44 270 GLU A O 1
ATOM 2126 N N . ASP A 1 271 ? 1.660 0.780 4.926 1.00 84.62 271 ASP A N 1
ATOM 2127 C CA . ASP A 1 271 ? 3.048 0.628 4.458 1.00 84.62 271 ASP A CA 1
ATOM 2128 C C . ASP A 1 271 ? 3.218 -0.612 3.549 1.00 84.62 271 ASP A C 1
ATOM 2130 O O . ASP A 1 271 ? 2.318 -0.923 2.752 1.00 84.62 271 ASP A O 1
ATOM 2134 N N . PHE A 1 272 ? 4.394 -1.251 3.586 1.00 74.81 272 PHE A N 1
ATOM 2135 C CA . PHE A 1 272 ? 4.805 -2.396 2.768 1.00 74.81 272 PHE A CA 1
ATOM 2136 C C . PHE A 1 272 ? 4.635 -3.721 3.499 1.00 74.81 272 PHE A C 1
ATOM 2138 O O . PHE A 1 272 ? 4.760 -3.777 4.715 1.00 74.81 272 PHE A O 1
ATOM 2145 N N . CYS A 1 273 ? 4.460 -4.816 2.757 1.00 67.50 273 CYS A N 1
ATOM 2146 C CA . CYS A 1 273 ? 4.489 -6.138 3.367 1.00 67.50 273 CYS A CA 1
ATOM 2147 C C . CYS A 1 273 ? 5.865 -6.343 4.036 1.00 67.50 273 CYS A C 1
ATOM 2149 O O . CYS A 1 273 ? 6.872 -6.237 3.329 1.00 67.50 273 CYS A O 1
ATOM 2151 N N . PRO A 1 274 ? 5.923 -6.607 5.359 1.00 58.38 274 PRO A N 1
ATOM 2152 C CA . PRO A 1 274 ? 7.191 -6.726 6.083 1.00 58.38 274 PRO A CA 1
ATOM 2153 C C . PRO A 1 274 ? 8.036 -7.905 5.588 1.00 58.38 274 PRO A C 1
ATOM 2155 O O . PRO A 1 274 ? 9.256 -7.856 5.610 1.00 58.38 274 PRO A O 1
ATOM 2158 N N . SER A 1 275 ? 7.385 -8.958 5.088 1.00 53.19 275 SER A N 1
ATOM 2159 C CA . SER A 1 275 ? 8.028 -10.174 4.604 1.00 53.19 275 SER A CA 1
ATOM 2160 C C . SER A 1 275 ? 8.027 -10.221 3.075 1.00 53.19 275 SER A C 1
ATOM 2162 O O . SER A 1 275 ? 7.350 -11.065 2.483 1.00 53.19 275 SER A O 1
ATOM 2164 N N . ARG A 1 276 ? 8.763 -9.335 2.398 1.00 46.19 276 ARG A N 1
ATOM 2165 C CA . ARG A 1 276 ? 9.145 -9.669 1.020 1.00 46.19 276 ARG A CA 1
ATOM 2166 C C . ARG A 1 276 ? 10.324 -10.625 1.103 1.00 46.19 276 ARG A C 1
ATOM 2168 O O . ARG A 1 276 ? 11.457 -10.215 1.315 1.00 46.19 276 ARG A O 1
ATOM 2175 N N . LEU A 1 277 ? 10.058 -11.910 0.867 1.00 34.97 277 LEU A N 1
ATOM 2176 C CA . LEU A 1 277 ? 11.058 -12.678 0.136 1.00 34.97 277 LEU A CA 1
ATOM 2177 C C . LEU A 1 277 ? 11.281 -11.906 -1.175 1.00 34.97 277 LEU A C 1
ATOM 2179 O O . LEU A 1 277 ? 10.293 -11.439 -1.756 1.00 34.97 277 LEU A O 1
ATOM 2183 N N . PRO A 1 278 ? 12.525 -11.728 -1.659 1.00 31.88 278 PRO A N 1
ATOM 2184 C CA . PRO A 1 278 ? 12.710 -11.282 -3.031 1.00 31.88 278 PRO A CA 1
ATOM 2185 C C . PRO A 1 278 ? 11.816 -12.174 -3.883 1.00 31.88 278 PRO A C 1
ATOM 2187 O O . PRO A 1 278 ? 11.777 -13.388 -3.651 1.00 31.88 278 PRO A O 1
ATOM 2190 N N . ALA A 1 279 ? 11.029 -11.574 -4.776 1.00 36.06 279 ALA A N 1
ATOM 2191 C CA . ALA A 1 279 ? 10.199 -12.312 -5.707 1.00 36.06 279 ALA A CA 1
ATOM 2192 C C . ALA A 1 279 ? 11.138 -13.216 -6.511 1.00 36.06 279 ALA A C 1
ATOM 2194 O O . ALA A 1 279 ? 11.687 -12.814 -7.529 1.00 36.06 279 ALA A O 1
ATOM 2195 N N . SER A 1 280 ? 11.415 -14.413 -5.999 1.00 32.22 280 SER A N 1
ATOM 2196 C CA . SER A 1 280 ? 12.264 -15.362 -6.683 1.00 32.22 280 SER A CA 1
ATOM 2197 C C . SER A 1 280 ? 11.455 -15.780 -7.896 1.00 32.22 280 SER A C 1
ATOM 2199 O O . SER A 1 280 ? 10.333 -16.280 -7.795 1.00 32.22 280 SER A O 1
ATOM 2201 N N . PHE A 1 281 ? 12.013 -15.452 -9.054 1.00 38.94 281 PHE A N 1
ATOM 2202 C CA . PHE A 1 281 ? 11.405 -15.505 -10.379 1.00 38.94 281 PHE A CA 1
ATOM 2203 C C . PHE A 1 281 ? 11.010 -16.930 -10.839 1.00 38.94 281 PHE A C 1
ATOM 2205 O O . PHE A 1 281 ? 10.606 -17.108 -11.980 1.00 38.94 281 PHE A O 1
ATOM 2212 N N . ASN A 1 282 ? 11.083 -17.941 -9.960 1.00 29.59 282 ASN A N 1
ATOM 2213 C CA . ASN A 1 282 ? 11.053 -19.367 -10.307 1.00 29.59 282 ASN A CA 1
ATOM 2214 C C . ASN A 1 282 ? 9.913 -20.177 -9.650 1.00 29.59 282 ASN A C 1
ATOM 2216 O O . ASN A 1 282 ? 10.013 -21.398 -9.583 1.00 29.59 282 ASN A O 1
ATOM 2220 N N . GLN A 1 283 ? 8.860 -19.542 -9.119 1.00 32.50 283 GLN A N 1
ATOM 2221 C CA . GLN A 1 283 ? 7.749 -20.256 -8.447 1.00 32.50 283 GLN A CA 1
ATOM 2222 C C . GLN A 1 283 ? 6.347 -19.947 -9.007 1.00 32.50 283 GLN A C 1
ATOM 2224 O O . GLN A 1 283 ? 5.355 -20.083 -8.290 1.00 32.50 283 GLN A O 1
ATOM 2229 N N . ILE A 1 284 ? 6.256 -19.523 -10.269 1.00 36.38 284 ILE A N 1
ATOM 2230 C CA . ILE A 1 284 ? 5.012 -19.592 -11.056 1.00 36.38 284 ILE A CA 1
ATOM 2231 C C . ILE A 1 284 ? 5.228 -20.622 -12.157 1.00 36.38 284 ILE A C 1
ATOM 2233 O O . ILE A 1 284 ? 6.311 -20.561 -12.783 1.00 36.38 284 ILE A O 1
#

pLDDT: mean 77.45, std 19.06, range [25.08, 97.25]

Nearest PDB structures (foldseek):
  6w1h-assembly1_A  TM=8.074E-01  e=1.042E-18  Pseudomonas putida
  6w1g-assembly1_A  TM=7.890E-01  e=1.178E-18  Pseudomonas putida
  2rjb-assembly2_B  TM=7.834E-01  e=2.051E-18  Shigella flexneri
  2rjb-assembly1_A  TM=7.470E-01  e=3.798E-18  Shigella flexneri
  2rjb-assembly4_D  TM=6.994E-01  e=9.849E-14  Shigella flexneri

Sequence (284 aa):
MDTTTATDPSTLVDPGTLRTKFALAMRLDRNLFCVSTTLLRPEKLDSNEARELSLNLLAKRKIFTDKLLEMLKIAEAQEGRLSEEKAEVFVPEALKTFSWQQSAHFNHLTPRTLDITAAQTRMQGAGMAVKSRFEGPPLRKCPITMRQASFLALEEPVSFPTGQAEKDTIECSTLVEGSHKAPFGEIEERGAAVTAKERGLPETVDALMTDGFQKFPDDWDDLMNQGSIYFQFQIAKEPKERPILRKGNQTLPEQLITEGVVEVFPITYEDFCPSRLPASFNQI